Protein AF-A0A5B7BDL5-F1 (afdb_monomer_lite)

Structure (mmCIF, N/CA/C/O backbone):
data_AF-A0A5B7BDL5-F1
#
_entry.id   AF-A0A5B7BDL5-F1
#
loop_
_atom_site.group_PDB
_atom_site.id
_atom_site.type_symbol
_atom_site.label_atom_id
_atom_site.label_alt_id
_atom_site.label_comp_id
_atom_site.label_asym_id
_atom_site.label_entity_id
_atom_site.label_seq_id
_atom_site.pdbx_PDB_ins_code
_atom_site.Cartn_x
_atom_site.Cartn_y
_atom_site.Cartn_z
_atom_site.occupancy
_atom_site.B_iso_or_equiv
_atom_site.auth_seq_id
_atom_site.auth_comp_id
_atom_site.auth_asym_id
_atom_site.auth_atom_id
_atom_site.pdbx_PDB_model_num
ATOM 1 N N . ARG A 1 1 ? 5.082 8.071 -28.003 1.00 61.81 1 ARG A N 1
ATOM 2 C CA . ARG A 1 1 ? 5.958 7.111 -28.748 1.00 61.81 1 ARG A CA 1
ATOM 3 C C . ARG A 1 1 ? 7.288 6.997 -27.999 1.00 61.81 1 ARG A C 1
ATOM 5 O O . ARG A 1 1 ? 7.660 7.973 -27.368 1.00 61.81 1 ARG A O 1
ATOM 12 N N . SER A 1 2 ? 7.960 5.837 -28.004 1.00 74.12 2 SER A N 1
ATOM 13 C CA . SER A 1 2 ? 9.196 5.629 -27.217 1.00 74.12 2 SER A CA 1
ATOM 14 C C . SER A 1 2 ? 10.366 6.458 -27.742 1.00 74.12 2 SER A C 1
ATOM 16 O O . SER A 1 2 ? 10.575 6.522 -28.953 1.00 74.12 2 SER A O 1
ATOM 18 N N . GLN A 1 3 ? 11.152 7.018 -26.817 1.00 70.25 3 GLN A N 1
ATOM 19 C CA . GLN A 1 3 ? 12.400 7.732 -27.108 1.00 70.25 3 GLN A CA 1
ATOM 20 C C . GLN A 1 3 ? 13.483 6.810 -27.686 1.00 70.25 3 GLN A C 1
ATOM 22 O O . GLN A 1 3 ? 14.401 7.275 -28.352 1.00 70.25 3 GLN A O 1
ATOM 27 N N . LEU A 1 4 ? 13.355 5.493 -27.494 1.00 72.38 4 LEU A N 1
ATOM 28 C CA . LEU A 1 4 ? 14.254 4.513 -28.095 1.00 72.38 4 LEU A CA 1
ATOM 29 C C . LEU A 1 4 ? 13.949 4.245 -29.567 1.00 72.38 4 LEU A C 1
ATOM 31 O O . LEU A 1 4 ? 14.830 3.789 -30.286 1.00 72.38 4 LEU A O 1
ATOM 35 N N . GLN A 1 5 ? 12.724 4.505 -30.034 1.00 74.56 5 GLN A N 1
ATOM 36 C CA . GLN A 1 5 ? 12.305 4.132 -31.388 1.00 74.56 5 GLN A CA 1
ATOM 37 C C . GLN A 1 5 ? 13.216 4.710 -32.494 1.00 74.56 5 GLN A C 1
ATOM 39 O O . GLN A 1 5 ? 13.548 3.952 -33.405 1.00 74.56 5 GLN A O 1
ATOM 44 N N . PRO A 1 6 ? 13.663 5.983 -32.434 1.00 74.44 6 PRO A N 1
ATOM 45 C CA . PRO A 1 6 ? 14.608 6.536 -33.407 1.00 74.44 6 PRO A CA 1
ATOM 46 C C . PRO A 1 6 ? 16.011 5.925 -33.318 1.00 74.44 6 PRO A C 1
ATOM 48 O O . PRO A 1 6 ? 16.743 5.951 -34.300 1.00 74.44 6 PRO A O 1
ATOM 51 N N . LEU A 1 7 ? 16.386 5.376 -32.159 1.00 69.56 7 LEU A N 1
ATOM 52 C CA . LEU A 1 7 ? 17.705 4.790 -31.924 1.00 69.56 7 LEU A CA 1
ATOM 53 C C . LEU A 1 7 ? 17.808 3.361 -32.474 1.00 69.56 7 LEU A C 1
ATOM 55 O O . LEU A 1 7 ? 18.902 2.928 -32.809 1.00 69.56 7 LEU A O 1
ATOM 59 N N . LEU A 1 8 ? 16.693 2.631 -32.607 1.00 71.56 8 LEU A N 1
ATOM 60 C CA . LEU A 1 8 ? 16.714 1.224 -33.037 1.00 71.56 8 LEU A CA 1
ATOM 61 C C . LEU A 1 8 ? 17.365 0.998 -34.418 1.00 71.56 8 LEU A C 1
ATOM 63 O O . LEU A 1 8 ? 18.193 0.097 -34.502 1.00 71.56 8 LEU A O 1
ATOM 67 N N . PRO A 1 9 ? 17.074 1.788 -35.473 1.00 73.25 9 PRO A N 1
ATOM 68 C CA . PRO A 1 9 ? 17.746 1.624 -36.767 1.00 73.25 9 PRO A CA 1
ATOM 69 C C . PRO A 1 9 ? 19.241 1.969 -36.700 1.00 73.25 9 PRO A C 1
ATOM 71 O O . PRO A 1 9 ? 20.070 1.257 -37.252 1.00 73.25 9 PRO A O 1
ATOM 74 N N . LEU A 1 10 ? 19.611 3.005 -35.936 1.00 71.62 10 LEU A N 1
ATOM 75 C CA . LEU A 1 10 ? 21.014 3.386 -35.718 1.00 71.62 10 LEU A CA 1
ATOM 76 C C . LEU A 1 10 ? 21.819 2.268 -35.035 1.00 71.62 10 LEU A C 1
ATOM 78 O O . LEU A 1 10 ? 23.007 2.116 -35.297 1.00 71.62 10 LEU A O 1
ATOM 82 N N . LEU A 1 11 ? 21.181 1.469 -34.174 1.00 69.12 11 LEU A N 1
ATOM 83 C CA . LEU A 1 11 ? 21.807 0.303 -33.547 1.00 69.12 11 LEU A CA 1
ATOM 84 C C . LEU A 1 11 ? 22.052 -0.854 -34.521 1.00 69.12 11 LEU A C 1
ATOM 86 O O . LEU A 1 11 ? 22.940 -1.667 -34.270 1.00 69.12 11 LEU A O 1
ATOM 90 N N . GLU A 1 12 ? 21.279 -0.960 -35.599 1.00 69.88 12 GLU A N 1
ATOM 91 C CA . GLU A 1 12 ? 21.512 -1.962 -36.644 1.00 69.88 12 GLU A CA 1
ATOM 92 C C . GLU A 1 12 ? 22.741 -1.573 -37.484 1.00 69.88 12 GLU A C 1
ATOM 94 O O . GLU A 1 12 ? 23.624 -2.408 -37.704 1.00 69.88 12 GLU A O 1
ATOM 99 N N . ASP A 1 13 ? 22.858 -0.283 -37.809 1.00 73.94 13 ASP A N 1
ATOM 100 C CA . ASP A 1 13 ? 23.882 0.270 -38.706 1.00 73.94 13 ASP A CA 1
ATOM 101 C C . ASP A 1 13 ? 25.198 0.683 -38.014 1.00 73.94 13 ASP A C 1
ATOM 103 O O . ASP A 1 13 ? 26.164 1.060 -38.683 1.00 73.94 13 ASP A O 1
ATOM 107 N N . LEU A 1 14 ? 25.272 0.635 -36.677 1.00 70.31 14 LEU A N 1
ATOM 108 C CA . LEU A 1 14 ? 26.478 1.037 -35.948 1.00 70.31 14 LEU A CA 1
ATOM 109 C C . LEU A 1 14 ? 27.680 0.116 -36.299 1.00 70.31 14 LEU A C 1
ATOM 111 O O . LEU A 1 14 ? 27.514 -1.105 -36.408 1.00 70.31 14 LEU A O 1
ATOM 115 N N . PRO A 1 15 ? 28.907 0.658 -36.420 1.00 70.44 15 PRO A N 1
ATOM 116 C CA . PRO A 1 15 ? 30.126 -0.141 -36.541 1.00 70.44 15 PRO A CA 1
ATOM 117 C C . PRO A 1 15 ? 30.446 -0.913 -35.253 1.00 70.44 15 PRO A C 1
ATOM 119 O O . PRO A 1 15 ? 30.290 -0.371 -34.156 1.00 70.44 15 PRO A O 1
ATOM 122 N N . ASP A 1 16 ? 31.009 -2.122 -35.380 1.00 65.81 16 ASP A N 1
ATOM 123 C CA . ASP A 1 16 ? 31.351 -3.042 -34.272 1.00 65.81 16 ASP A CA 1
ATOM 124 C C . ASP A 1 16 ? 32.100 -2.375 -33.099 1.00 65.81 16 ASP A C 1
ATOM 126 O O . ASP A 1 16 ? 31.845 -2.676 -31.931 1.00 65.81 16 ASP A O 1
ATOM 130 N N . GLY A 1 17 ? 32.967 -1.395 -33.385 1.00 63.56 17 GLY A N 1
ATOM 131 C CA . GLY A 1 17 ? 33.729 -0.651 -32.374 1.00 63.56 17 GLY A CA 1
ATOM 132 C C . GLY A 1 17 ? 32.904 0.295 -31.487 1.00 63.56 17 GLY A C 1
ATOM 133 O O . GLY A 1 17 ? 33.293 0.542 -30.346 1.00 63.56 17 GLY A O 1
ATOM 134 N N . LEU A 1 18 ? 31.762 0.802 -31.967 1.00 64.12 18 LEU A N 1
ATOM 135 C CA . LEU A 1 18 ? 30.913 1.749 -31.233 1.00 64.12 18 LEU A CA 1
ATOM 136 C C . LEU A 1 18 ? 29.800 1.060 -30.430 1.00 64.12 18 LEU A C 1
ATOM 138 O O . LEU A 1 18 ? 29.194 1.690 -29.572 1.00 64.12 18 LEU A O 1
ATOM 142 N N . HIS A 1 19 ? 29.556 -0.242 -30.611 1.00 64.19 19 HIS A N 1
ATOM 143 C CA . HIS A 1 19 ? 28.522 -0.952 -29.843 1.00 64.19 19 HIS A CA 1
ATOM 144 C C . HIS A 1 19 ? 28.787 -0.997 -28.344 1.00 64.19 19 HIS A C 1
ATOM 146 O O . HIS A 1 19 ? 27.843 -1.079 -27.562 1.00 64.19 19 HIS A O 1
ATOM 152 N N . LYS A 1 20 ? 30.052 -0.883 -27.932 1.00 64.75 20 LYS A N 1
ATOM 153 C CA . LYS A 1 20 ? 30.429 -0.833 -26.518 1.00 64.75 20 LYS A CA 1
ATOM 154 C C . LYS A 1 20 ? 29.859 0.392 -25.794 1.00 64.75 20 LYS A C 1
ATOM 156 O O . LYS A 1 20 ? 29.732 0.353 -24.579 1.00 64.75 20 LYS A O 1
ATOM 161 N N . THR A 1 21 ? 29.488 1.461 -26.506 1.00 65.06 21 THR A N 1
ATOM 162 C CA . THR A 1 21 ? 28.927 2.684 -25.899 1.00 65.06 21 THR A CA 1
ATOM 163 C C . THR A 1 21 ? 27.406 2.636 -25.737 1.00 65.06 21 THR A C 1
ATOM 165 O O . THR A 1 21 ? 26.849 3.377 -24.929 1.00 65.06 21 THR A O 1
ATOM 168 N N . VAL A 1 22 ? 26.722 1.732 -26.445 1.00 65.06 22 VAL A N 1
ATOM 169 C CA . VAL A 1 22 ? 25.255 1.622 -26.436 1.00 65.06 22 VAL A CA 1
ATOM 170 C C . VAL A 1 22 ? 24.709 1.250 -25.050 1.00 65.06 22 VAL A C 1
ATOM 172 O O . VAL A 1 22 ? 23.797 1.932 -24.583 1.00 65.06 22 VAL A O 1
ATOM 175 N N . PRO A 1 23 ? 25.248 0.243 -24.335 1.00 64.38 23 PRO A N 1
ATOM 176 C CA . PRO A 1 23 ? 24.745 -0.101 -23.006 1.00 64.38 23 PRO A CA 1
ATOM 177 C C . PRO A 1 23 ? 25.017 0.998 -21.971 1.00 64.38 23 PRO A C 1
ATOM 179 O O . PRO A 1 23 ? 24.196 1.195 -21.080 1.00 64.38 23 PRO A O 1
ATOM 182 N N . TYR A 1 24 ? 26.091 1.784 -22.134 1.00 62.94 24 TYR A N 1
ATOM 183 C CA . TYR A 1 24 ? 26.317 2.984 -21.323 1.00 62.94 24 TYR A CA 1
ATOM 184 C C . TYR A 1 24 ? 25.247 4.049 -21.576 1.00 62.94 24 TYR A C 1
ATOM 186 O O . TYR A 1 24 ? 24.673 4.564 -20.622 1.00 62.94 24 TYR A O 1
ATOM 194 N N . LEU A 1 25 ? 24.911 4.342 -22.835 1.00 62.81 25 LEU A N 1
ATOM 195 C CA . LEU A 1 25 ? 23.836 5.288 -23.160 1.00 62.81 25 LEU A CA 1
ATOM 196 C C . LEU A 1 25 ? 22.481 4.824 -22.609 1.00 62.81 25 LEU A C 1
ATOM 198 O O . LEU A 1 25 ? 21.729 5.627 -22.063 1.00 62.81 25 LEU A O 1
ATOM 202 N N . LEU A 1 26 ? 22.194 3.522 -22.691 1.00 65.50 26 LEU A N 1
ATOM 203 C CA . LEU A 1 26 ? 20.976 2.937 -22.130 1.00 65.50 26 LEU A CA 1
ATOM 204 C C . LEU A 1 26 ? 20.971 2.957 -20.597 1.00 65.50 26 LEU A C 1
ATOM 206 O O . LEU A 1 26 ? 19.908 3.138 -20.014 1.00 65.50 26 LEU A O 1
ATOM 210 N N . SER A 1 27 ? 22.128 2.832 -19.938 1.00 63.94 27 SER A N 1
ATOM 211 C CA . SER A 1 27 ? 22.212 2.840 -18.473 1.00 63.94 27 SER A CA 1
ATOM 212 C C . SER A 1 27 ? 21.734 4.146 -17.835 1.00 63.94 27 SER A C 1
ATOM 214 O O . SER A 1 27 ? 21.073 4.102 -16.801 1.00 63.94 27 SER A O 1
ATOM 216 N N . PHE A 1 28 ? 21.954 5.289 -18.493 1.00 58.56 28 PHE A N 1
ATOM 217 C CA . PHE A 1 28 ? 21.430 6.588 -18.048 1.00 58.56 28 PHE A CA 1
ATOM 218 C C . PHE A 1 28 ? 19.912 6.726 -18.232 1.00 58.56 28 PHE A C 1
ATOM 220 O O . PHE A 1 28 ? 19.295 7.615 -17.651 1.00 58.56 28 PHE A O 1
ATOM 227 N N . LEU A 1 29 ? 19.302 5.847 -19.031 1.00 63.25 29 LEU A N 1
ATOM 228 C CA . LEU A 1 29 ? 17.860 5.805 -19.273 1.00 63.25 29 LEU A CA 1
ATOM 229 C C . LEU A 1 29 ? 17.143 4.792 -18.368 1.00 63.25 29 LEU A C 1
ATOM 231 O O . LEU A 1 29 ? 15.914 4.791 -18.330 1.00 63.25 29 LEU A O 1
ATOM 235 N N . LEU A 1 30 ? 17.888 3.945 -17.643 1.00 66.56 30 LEU A N 1
ATOM 236 C CA . LEU A 1 30 ? 17.317 2.889 -16.808 1.00 66.56 30 LEU A CA 1
ATOM 237 C C . LEU A 1 30 ? 16.610 3.435 -15.568 1.00 66.56 30 LEU A C 1
ATOM 239 O O . LEU A 1 30 ? 15.623 2.851 -15.161 1.00 66.56 30 LEU A O 1
ATOM 243 N N . GLY A 1 31 ? 17.034 4.542 -14.972 1.00 74.19 31 GLY A N 1
ATOM 244 C CA . GLY A 1 31 ? 16.388 5.068 -13.768 1.00 74.19 31 GLY A CA 1
ATOM 245 C C . GLY A 1 31 ? 17.104 6.290 -13.227 1.00 74.19 31 GLY A C 1
ATOM 246 O O . GLY A 1 31 ? 18.153 6.666 -13.743 1.00 74.19 31 GLY A O 1
ATOM 247 N N . ASP A 1 32 ? 16.538 6.913 -12.197 1.00 82.19 32 ASP A N 1
ATOM 248 C CA . ASP A 1 32 ? 17.173 8.038 -11.505 1.00 82.19 32 ASP A CA 1
ATOM 249 C C . ASP A 1 32 ? 18.278 7.518 -10.556 1.00 82.19 32 ASP A C 1
ATOM 251 O O . ASP A 1 32 ? 17.958 6.922 -9.518 1.00 82.19 32 ASP A O 1
ATOM 255 N N . PRO A 1 33 ? 19.579 7.743 -10.852 1.00 81.88 33 PRO A N 1
ATOM 256 C CA . PRO A 1 33 ? 20.673 7.208 -10.041 1.00 81.88 33 PRO A CA 1
ATOM 257 C C . PRO A 1 33 ? 20.657 7.725 -8.602 1.00 81.88 33 PRO A C 1
ATOM 259 O O . PRO A 1 33 ? 21.058 7.002 -7.690 1.00 81.88 33 PRO A O 1
ATOM 262 N N . MET A 1 34 ? 20.159 8.948 -8.381 1.00 85.31 34 MET A N 1
ATOM 263 C CA . MET A 1 34 ? 20.032 9.517 -7.041 1.00 85.31 34 MET A CA 1
ATOM 264 C C . MET A 1 34 ? 18.993 8.745 -6.243 1.00 85.31 34 MET A C 1
ATOM 266 O O . MET A 1 34 ? 19.254 8.334 -5.114 1.00 85.31 34 MET A O 1
ATOM 270 N N . LYS A 1 35 ? 17.829 8.476 -6.841 1.00 86.75 35 LYS A N 1
ATOM 271 C CA . LYS A 1 35 ? 16.793 7.676 -6.181 1.00 86.75 35 LYS A CA 1
ATOM 272 C C . LYS A 1 35 ? 17.233 6.241 -5.943 1.00 86.75 35 LYS A C 1
ATOM 274 O O . LYS A 1 35 ? 16.908 5.695 -4.895 1.00 86.75 35 LYS A O 1
ATOM 279 N N . MET A 1 36 ? 17.966 5.631 -6.870 1.00 86.25 36 MET A N 1
ATOM 280 C CA . MET A 1 36 ? 18.509 4.283 -6.680 1.00 86.25 36 MET A CA 1
ATOM 281 C C . MET A 1 36 ? 19.516 4.236 -5.526 1.00 86.25 36 MET A C 1
ATOM 283 O O . MET A 1 36 ? 19.465 3.338 -4.688 1.00 86.25 36 MET A O 1
ATOM 287 N N . ALA A 1 37 ? 20.405 5.227 -5.439 1.00 86.38 37 ALA A N 1
ATOM 288 C CA . ALA A 1 37 ? 21.395 5.311 -4.370 1.00 86.38 37 ALA A CA 1
ATOM 289 C C . ALA A 1 37 ? 20.780 5.639 -2.996 1.00 86.38 37 ALA A C 1
A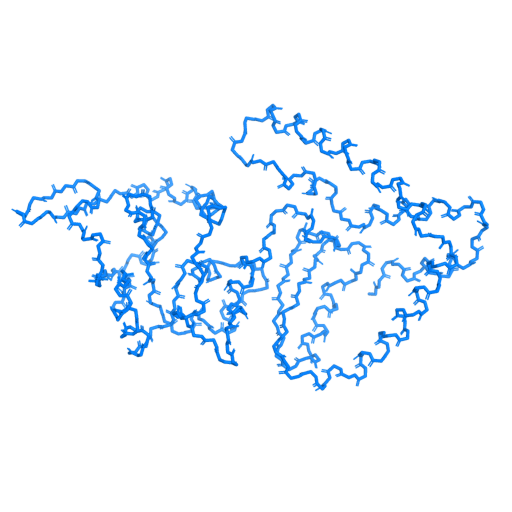TOM 291 O O . ALA A 1 37 ? 21.371 5.317 -1.970 1.00 86.38 37 ALA A O 1
ATOM 292 N N . MET A 1 38 ? 19.582 6.225 -2.958 1.00 87.00 38 MET A N 1
ATOM 293 C CA . MET A 1 38 ? 18.858 6.531 -1.719 1.00 87.00 38 MET A CA 1
ATOM 294 C C . MET A 1 38 ? 18.090 5.337 -1.126 1.00 87.00 38 MET A C 1
ATOM 296 O O . MET A 1 38 ? 17.621 5.437 0.002 1.00 87.00 38 MET A O 1
ATOM 300 N N . VAL A 1 39 ? 17.948 4.206 -1.835 1.00 84.06 39 VAL A N 1
ATOM 301 C CA . VAL A 1 39 ? 17.098 3.069 -1.402 1.00 84.06 39 VAL A CA 1
ATOM 302 C C . VAL A 1 39 ? 17.492 2.507 -0.036 1.00 84.06 39 VAL A C 1
ATOM 304 O O . VAL A 1 39 ? 16.624 2.107 0.738 1.00 84.06 39 VAL A O 1
ATOM 307 N N . THR A 1 40 ? 18.790 2.444 0.255 1.00 79.38 40 THR A N 1
ATOM 308 C CA . THR A 1 40 ? 19.316 1.844 1.491 1.00 79.38 40 THR A CA 1
ATOM 309 C C . THR A 1 40 ? 19.547 2.858 2.606 1.00 79.38 40 THR A C 1
ATOM 311 O O . THR A 1 40 ? 19.965 2.471 3.695 1.00 79.38 40 THR A O 1
ATOM 314 N N . ILE A 1 41 ? 19.284 4.142 2.352 1.00 80.69 41 ILE A N 1
ATOM 315 C CA . ILE A 1 41 ? 19.570 5.222 3.292 1.00 80.69 41 ILE A CA 1
ATOM 316 C C . ILE A 1 41 ? 18.328 5.482 4.137 1.00 80.69 41 ILE A C 1
ATOM 318 O O . ILE A 1 41 ? 17.259 5.811 3.622 1.00 80.69 41 ILE A O 1
ATOM 322 N N . GLU A 1 42 ? 18.467 5.347 5.454 1.00 74.19 42 GLU A N 1
ATOM 323 C CA . GLU A 1 42 ? 17.383 5.680 6.372 1.00 74.19 42 GLU A CA 1
ATOM 324 C C . GLU A 1 42 ? 17.145 7.198 6.409 1.00 74.19 42 GLU A C 1
ATOM 326 O O . GLU A 1 42 ? 18.072 7.999 6.537 1.00 74.19 42 GLU A O 1
ATOM 331 N N . SER A 1 43 ? 15.876 7.601 6.369 1.00 66.94 43 SER A N 1
ATOM 332 C CA . SER A 1 43 ? 15.435 9.003 6.351 1.00 66.94 43 SER A CA 1
ATOM 333 C C . SER A 1 43 ? 15.806 9.807 7.606 1.00 66.94 43 SER A C 1
ATOM 335 O O . SER A 1 43 ? 15.767 11.035 7.576 1.00 66.94 43 SER A O 1
ATOM 337 N N . ARG A 1 44 ? 16.169 9.143 8.713 1.00 70.12 44 ARG A N 1
ATOM 338 C CA . ARG A 1 44 ? 16.453 9.771 10.020 1.00 70.12 44 ARG A CA 1
ATOM 339 C C . ARG A 1 44 ? 17.938 9.944 10.336 1.00 70.12 44 ARG A C 1
ATOM 341 O O . ARG A 1 44 ? 18.277 10.309 11.462 1.00 70.12 44 ARG A O 1
ATOM 348 N N . LEU A 1 45 ? 18.828 9.658 9.390 1.00 80.19 45 LEU A N 1
ATOM 349 C CA . LEU A 1 45 ? 20.261 9.821 9.614 1.00 80.19 45 LEU A CA 1
ATOM 350 C C . LEU A 1 45 ? 20.664 11.307 9.614 1.00 80.19 45 LEU A C 1
ATOM 352 O O . LEU A 1 45 ? 20.046 12.119 8.921 1.00 80.19 45 LEU A O 1
ATOM 356 N N . PRO A 1 46 ? 21.720 11.684 10.359 1.00 86.00 46 PRO A N 1
ATOM 357 C CA . PRO A 1 46 ? 22.288 13.022 10.273 1.00 86.00 46 PRO A CA 1
ATOM 358 C C . PRO A 1 46 ? 22.708 13.359 8.830 1.00 86.00 46 PRO A C 1
ATOM 360 O O . PRO A 1 46 ? 23.245 12.482 8.146 1.00 86.00 46 PRO A O 1
ATOM 363 N N . PRO A 1 47 ? 22.565 14.619 8.373 1.00 85.25 47 PRO A N 1
ATOM 364 C CA . PRO A 1 47 ? 22.842 14.996 6.982 1.00 85.25 47 PRO A CA 1
ATOM 365 C C . PRO A 1 47 ? 24.239 14.608 6.477 1.00 85.25 47 PRO A C 1
ATOM 367 O O . PRO A 1 47 ? 24.389 14.199 5.330 1.00 85.25 47 PRO A O 1
ATOM 370 N N . ALA A 1 48 ? 25.256 14.692 7.340 1.00 86.56 48 ALA A N 1
ATOM 371 C CA . ALA A 1 48 ? 26.621 14.295 6.996 1.00 86.56 48 ALA A CA 1
ATOM 372 C C . ALA A 1 48 ? 26.724 12.800 6.649 1.00 86.56 48 ALA A C 1
ATOM 374 O O . ALA A 1 48 ? 27.356 12.438 5.660 1.00 86.56 48 ALA A O 1
ATOM 375 N N . LEU A 1 49 ? 26.048 11.944 7.420 1.00 87.06 49 LEU A N 1
ATOM 376 C CA . LEU A 1 49 ? 26.058 10.498 7.210 1.00 87.06 49 LEU A CA 1
ATOM 377 C C . LEU A 1 49 ? 25.229 10.101 5.981 1.00 87.06 49 LEU A C 1
ATOM 379 O O . LEU A 1 49 ? 25.617 9.198 5.245 1.00 87.06 49 LEU A O 1
ATOM 383 N N . VAL A 1 50 ? 24.124 10.811 5.722 1.00 86.50 50 VAL A N 1
ATOM 384 C CA . VAL A 1 50 ? 23.349 10.663 4.479 1.00 86.50 50 VAL A CA 1
ATOM 385 C C . VAL A 1 50 ? 24.233 10.943 3.267 1.00 86.50 50 VAL A C 1
ATOM 387 O O . VAL A 1 50 ? 24.239 10.155 2.326 1.00 86.50 50 VAL A O 1
ATOM 390 N N . LEU A 1 51 ? 25.005 12.035 3.290 1.00 86.88 51 LEU A N 1
ATOM 391 C CA . LEU A 1 51 ? 25.882 12.407 2.179 1.00 86.88 51 LEU A CA 1
ATOM 392 C C . LEU A 1 51 ? 26.995 11.374 1.952 1.00 86.88 51 LEU A C 1
ATOM 394 O O . LEU A 1 51 ? 27.275 11.015 0.808 1.00 86.88 51 LEU A O 1
ATOM 398 N N . GLU A 1 52 ? 27.604 10.882 3.031 1.00 88.38 52 GLU A N 1
ATOM 399 C CA . GLU A 1 52 ? 28.636 9.844 2.973 1.00 88.38 52 GLU A CA 1
ATOM 400 C C . GLU A 1 52 ? 28.093 8.543 2.361 1.00 88.38 52 GLU A C 1
ATOM 402 O O . GLU A 1 52 ? 28.658 8.028 1.393 1.00 88.38 52 GLU A O 1
ATOM 407 N N . GLN A 1 53 ? 26.958 8.046 2.864 1.00 89.38 53 GLN A N 1
ATOM 408 C CA . GLN A 1 53 ? 26.324 6.831 2.347 1.00 89.38 53 GLN A CA 1
ATOM 409 C C . GLN A 1 53 ? 25.857 6.993 0.902 1.00 89.38 53 GLN A C 1
ATOM 411 O O . GLN A 1 53 ? 26.035 6.086 0.093 1.00 89.38 53 GLN A O 1
ATOM 416 N N . LEU A 1 54 ? 25.298 8.153 0.553 1.00 88.62 54 LEU A N 1
ATOM 417 C CA . LEU A 1 54 ? 24.867 8.458 -0.806 1.00 88.62 54 LEU A CA 1
ATOM 418 C C . LEU A 1 54 ? 26.044 8.434 -1.780 1.00 88.62 54 LEU A C 1
ATOM 420 O O . LEU A 1 54 ? 25.950 7.807 -2.834 1.00 88.62 54 LEU A O 1
ATOM 424 N N . SER A 1 55 ? 27.161 9.061 -1.407 1.00 87.75 55 SER A N 1
ATOM 425 C CA . SER A 1 55 ? 28.401 9.024 -2.185 1.00 87.75 55 SER A CA 1
ATOM 426 C C . SER A 1 55 ? 28.892 7.586 -2.383 1.00 87.75 55 SER A C 1
ATOM 428 O O . SER A 1 55 ? 29.144 7.166 -3.514 1.00 87.75 55 SER A O 1
ATOM 430 N N . GLY A 1 56 ? 28.937 6.793 -1.305 1.00 88.44 56 GLY A N 1
ATOM 431 C CA . GLY A 1 56 ? 29.322 5.381 -1.363 1.00 88.44 56 GLY A CA 1
ATOM 432 C C . GLY A 1 56 ? 28.398 4.538 -2.249 1.00 88.44 56 GLY A C 1
ATOM 433 O O . GLY A 1 56 ? 28.869 3.759 -3.079 1.00 88.44 56 GLY A O 1
ATOM 434 N N . ASN A 1 57 ? 27.083 4.731 -2.138 1.00 89.25 57 ASN A N 1
ATOM 435 C CA . ASN A 1 57 ? 26.088 4.025 -2.941 1.00 89.25 57 ASN A CA 1
ATOM 436 C C . ASN A 1 57 ? 26.181 4.399 -4.427 1.00 89.25 57 ASN A C 1
ATOM 438 O O . ASN A 1 57 ? 26.143 3.512 -5.278 1.00 89.25 57 ASN A O 1
ATOM 442 N N . LEU A 1 58 ? 26.355 5.685 -4.752 1.00 86.56 58 LEU A N 1
ATOM 443 C CA . LEU A 1 58 ? 26.572 6.144 -6.129 1.00 86.56 58 LEU A CA 1
ATOM 444 C C . LEU A 1 58 ? 27.848 5.536 -6.718 1.00 86.56 58 LEU A C 1
ATOM 446 O O . LEU A 1 58 ? 27.817 5.006 -7.829 1.00 86.56 58 LEU A O 1
ATOM 450 N N . ALA A 1 59 ? 28.946 5.537 -5.957 1.00 85.81 59 ALA A N 1
ATOM 451 C CA . ALA A 1 59 ? 30.192 4.904 -6.374 1.00 85.81 59 ALA A CA 1
ATOM 452 C C . ALA A 1 59 ? 30.009 3.397 -6.637 1.00 85.81 59 ALA A C 1
ATOM 454 O O . ALA A 1 59 ? 30.545 2.875 -7.613 1.00 85.81 59 ALA A O 1
ATOM 455 N N . ALA A 1 60 ? 29.196 2.707 -5.831 1.00 85.25 60 ALA A N 1
ATOM 456 C CA . ALA A 1 60 ? 28.883 1.289 -6.010 1.00 85.25 60 ALA A CA 1
ATOM 457 C C . ALA A 1 60 ? 27.975 0.990 -7.221 1.00 85.25 60 ALA A C 1
ATOM 459 O O . ALA A 1 60 ? 27.963 -0.144 -7.711 1.00 85.25 60 ALA A O 1
ATOM 460 N N . LEU A 1 61 ? 27.224 1.975 -7.728 1.00 79.69 61 LEU A N 1
ATOM 461 C CA . LEU A 1 61 ? 26.427 1.829 -8.952 1.00 79.69 61 LEU A CA 1
ATOM 462 C C . LEU A 1 61 ? 27.291 1.893 -10.221 1.00 79.69 61 LEU A C 1
ATOM 464 O O . LEU A 1 61 ? 27.010 1.168 -11.176 1.00 79.69 61 LEU A O 1
ATOM 468 N N . LEU A 1 62 ? 28.370 2.684 -10.225 1.00 75.75 62 LEU A N 1
ATOM 469 C CA . LEU A 1 62 ? 29.267 2.853 -11.380 1.00 75.75 62 LEU A CA 1
ATOM 470 C C . LEU A 1 62 ? 29.772 1.528 -11.996 1.00 75.75 62 LEU A C 1
ATOM 472 O O . LEU A 1 62 ? 29.588 1.343 -13.203 1.00 75.75 62 LEU A O 1
ATOM 476 N N . PRO A 1 63 ? 30.342 0.568 -11.232 1.00 75.81 63 PRO A N 1
ATOM 477 C CA . PRO A 1 63 ? 30.821 -0.692 -11.807 1.00 75.81 63 PRO A CA 1
ATOM 478 C C . PRO A 1 63 ? 29.689 -1.595 -12.328 1.00 75.81 63 PRO A C 1
ATOM 480 O O . PRO A 1 63 ? 29.911 -2.433 -13.201 1.00 75.81 63 PRO A O 1
ATOM 483 N N . ARG A 1 64 ? 28.452 -1.429 -11.835 1.00 71.88 64 ARG A N 1
ATOM 484 C CA . ARG A 1 64 ? 27.287 -2.184 -12.333 1.00 71.88 64 ARG A CA 1
ATOM 485 C C . ARG A 1 64 ? 26.868 -1.704 -13.720 1.00 71.88 64 ARG A C 1
ATOM 487 O O . ARG A 1 64 ? 26.452 -2.514 -14.545 1.00 71.88 64 ARG A O 1
ATOM 494 N N . PHE A 1 65 ? 27.024 -0.408 -13.990 1.00 66.00 65 PHE A N 1
ATOM 495 C CA . PHE A 1 65 ? 26.763 0.171 -15.305 1.00 66.00 65 PHE A CA 1
ATOM 496 C C . PHE A 1 65 ? 27.836 -0.187 -16.334 1.00 66.00 65 PHE A C 1
ATOM 498 O O . PHE A 1 65 ? 27.499 -0.415 -17.492 1.00 66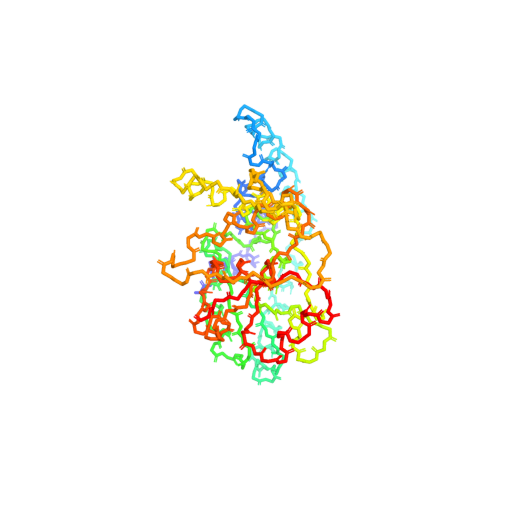.00 65 PHE A O 1
ATOM 505 N N . SER A 1 66 ? 29.103 -0.324 -15.930 1.00 63.03 66 SER A N 1
ATOM 506 C CA . SER A 1 66 ? 30.149 -0.799 -16.843 1.00 63.03 66 SER A CA 1
ATOM 507 C C . SER A 1 66 ? 29.994 -2.276 -17.211 1.00 63.03 66 SER A C 1
ATOM 509 O O . SER A 1 66 ? 30.184 -2.625 -18.371 1.00 63.03 66 SER A O 1
ATOM 511 N N . GLY A 1 67 ? 29.575 -3.133 -16.271 1.00 63.47 67 GLY A N 1
ATOM 512 C CA . GLY A 1 67 ? 29.350 -4.560 -16.542 1.00 63.47 67 GLY A CA 1
ATOM 513 C C . GLY A 1 67 ? 28.185 -4.853 -17.499 1.00 63.47 67 GLY A C 1
ATOM 514 O O . GLY A 1 67 ? 28.161 -5.900 -18.136 1.00 63.47 67 GLY A O 1
ATOM 515 N N . LEU A 1 68 ? 27.230 -3.928 -17.659 1.00 62.41 68 LEU A N 1
ATOM 516 C CA . LEU A 1 68 ? 26.101 -4.073 -18.592 1.00 62.41 68 LEU A CA 1
ATOM 517 C C . LEU A 1 68 ? 26.540 -4.200 -20.059 1.00 62.41 68 LEU A C 1
ATOM 519 O O . LEU A 1 68 ? 25.835 -4.826 -20.852 1.00 62.41 68 LEU A O 1
ATOM 523 N N . VAL A 1 69 ? 27.704 -3.647 -20.407 1.00 58.91 69 VAL A N 1
ATOM 524 C CA . VAL A 1 69 ? 28.265 -3.707 -21.764 1.00 58.91 69 VAL A CA 1
ATOM 525 C C . VAL A 1 69 ? 28.688 -5.118 -22.145 1.00 58.91 69 VAL A C 1
ATOM 527 O O . VAL A 1 69 ? 28.450 -5.548 -23.271 1.00 58.91 69 VAL A O 1
ATOM 530 N N . ASP A 1 70 ? 29.245 -5.854 -21.188 1.00 62.31 70 ASP A N 1
ATOM 531 C CA . ASP A 1 70 ? 29.708 -7.226 -21.393 1.00 62.31 70 ASP A CA 1
ATOM 532 C C . ASP A 1 70 ? 28.547 -8.237 -21.373 1.00 62.31 70 ASP A C 1
ATOM 534 O O . ASP A 1 70 ? 28.678 -9.360 -21.858 1.00 62.31 70 ASP A O 1
ATOM 538 N N . ILE A 1 71 ? 27.386 -7.839 -20.839 1.00 65.00 71 ILE A N 1
ATOM 539 C CA . ILE A 1 71 ? 26.210 -8.705 -20.664 1.00 65.00 71 ILE A CA 1
ATOM 540 C C . ILE A 1 71 ? 25.331 -8.764 -21.923 1.00 65.00 71 ILE A C 1
ATOM 542 O O . ILE A 1 71 ? 24.642 -9.766 -22.139 1.00 65.00 71 ILE A O 1
ATOM 546 N N . ILE A 1 72 ? 25.309 -7.718 -22.762 1.00 70.44 72 ILE A N 1
ATOM 547 C CA . ILE A 1 72 ? 24.427 -7.667 -23.943 1.00 70.44 72 ILE A CA 1
ATOM 548 C C . ILE A 1 72 ? 25.210 -7.291 -25.214 1.00 70.44 72 ILE A C 1
ATOM 550 O O . ILE A 1 72 ? 25.246 -6.119 -25.594 1.00 70.44 72 ILE A O 1
ATOM 554 N N . PRO A 1 73 ? 25.777 -8.283 -25.930 1.00 75.06 73 PRO A N 1
ATOM 555 C CA . PRO A 1 73 ? 26.371 -8.076 -27.252 1.00 75.06 73 PRO A CA 1
ATOM 556 C C . PRO A 1 73 ? 25.365 -7.516 -28.274 1.00 75.06 73 PRO A C 1
ATOM 558 O O . PRO A 1 73 ? 24.160 -7.762 -28.156 1.00 75.06 73 PRO A O 1
ATOM 561 N N . LYS A 1 74 ? 25.855 -6.842 -29.329 1.00 75.94 74 LYS A N 1
ATOM 562 C CA . LYS A 1 74 ? 25.035 -6.256 -30.416 1.00 75.94 74 LYS A CA 1
ATOM 563 C C . LYS A 1 74 ? 23.989 -7.231 -30.952 1.00 75.94 74 LYS A C 1
ATOM 565 O O . LYS A 1 74 ? 22.797 -6.935 -30.914 1.00 75.94 74 LYS A O 1
ATOM 570 N N . ASP A 1 75 ? 24.427 -8.398 -31.417 1.00 78.69 75 ASP A N 1
ATOM 571 C CA . ASP A 1 75 ? 23.538 -9.371 -32.060 1.00 78.69 75 ASP A CA 1
ATOM 572 C C . ASP A 1 75 ? 22.461 -9.872 -31.098 1.00 78.69 75 ASP A C 1
ATOM 574 O O . ASP A 1 75 ? 21.306 -10.063 -31.480 1.00 78.69 75 ASP A O 1
ATOM 578 N N . THR A 1 76 ? 22.813 -10.001 -29.815 1.00 82.19 76 THR A N 1
ATOM 579 C CA . THR A 1 76 ? 21.864 -10.364 -28.759 1.00 82.19 76 THR A CA 1
ATOM 580 C C . THR A 1 76 ? 20.849 -9.250 -28.524 1.00 82.19 76 THR A C 1
ATOM 582 O O . THR A 1 76 ? 19.659 -9.535 -28.388 1.00 82.19 76 THR A O 1
ATOM 585 N N . LEU A 1 77 ? 21.282 -7.985 -28.499 1.00 77.94 77 LEU A N 1
ATOM 586 C CA . LEU A 1 77 ? 20.384 -6.837 -28.370 1.00 77.94 77 LEU A CA 1
ATOM 587 C C . LEU A 1 77 ? 19.400 -6.775 -29.545 1.00 77.94 77 LEU A C 1
ATOM 589 O O . LEU A 1 77 ? 18.192 -6.704 -29.324 1.00 77.94 77 LEU A O 1
ATOM 593 N N . LEU A 1 78 ? 19.897 -6.871 -30.782 1.00 80.81 78 LEU A N 1
ATOM 594 C CA . LEU A 1 78 ? 19.070 -6.853 -31.992 1.00 80.81 78 LEU A CA 1
ATOM 595 C C . LEU A 1 78 ? 18.074 -8.014 -32.021 1.00 80.81 78 LEU A C 1
ATOM 597 O O . LEU A 1 78 ? 16.889 -7.822 -32.308 1.00 80.81 78 LEU A O 1
ATOM 601 N N . TRP A 1 79 ? 18.524 -9.219 -31.671 1.00 86.19 79 TRP A N 1
ATOM 602 C CA . TRP A 1 79 ? 17.644 -10.376 -31.553 1.00 86.19 79 TRP A CA 1
ATOM 603 C C . TRP A 1 79 ? 16.560 -10.167 -30.483 1.00 86.19 79 TRP A C 1
ATOM 605 O O . TRP A 1 79 ? 15.380 -10.399 -30.763 1.00 86.19 79 TRP A O 1
ATOM 615 N N . LYS A 1 80 ? 16.909 -9.645 -29.296 1.00 86.06 80 LYS A N 1
ATOM 616 C CA . LYS A 1 80 ? 15.936 -9.327 -28.234 1.00 86.06 80 LYS A CA 1
ATOM 617 C C . LYS A 1 80 ? 14.917 -8.275 -28.672 1.00 86.06 80 LYS A C 1
ATOM 619 O O . LYS A 1 80 ? 13.742 -8.401 -28.335 1.00 86.06 80 LYS A O 1
ATOM 624 N N . LEU A 1 81 ? 15.327 -7.271 -29.445 1.00 83.44 81 LEU A N 1
ATOM 625 C CA . LEU A 1 81 ? 14.424 -6.248 -29.983 1.00 83.44 81 LEU A CA 1
ATOM 626 C C . LEU A 1 81 ? 13.434 -6.833 -31.000 1.00 83.44 81 LEU A C 1
ATOM 628 O O . LEU A 1 81 ? 12.236 -6.543 -30.934 1.00 83.44 81 LEU A O 1
ATOM 632 N N . LYS A 1 82 ? 13.901 -7.707 -31.903 1.00 88.12 82 LYS A N 1
ATOM 633 C CA . LYS A 1 82 ? 13.027 -8.442 -32.836 1.00 88.12 82 LYS A CA 1
ATOM 634 C C . LYS A 1 82 ? 12.034 -9.327 -32.081 1.00 88.12 82 LYS A C 1
ATOM 636 O O . LYS A 1 82 ? 10.837 -9.300 -32.382 1.00 88.12 82 LYS A O 1
ATOM 641 N N . LEU A 1 83 ? 12.508 -10.045 -31.059 1.00 91.38 83 LEU A N 1
ATOM 642 C CA . LEU A 1 83 ? 11.663 -10.855 -30.186 1.00 91.38 83 LEU A CA 1
ATOM 643 C C . LEU A 1 83 ? 10.599 -9.993 -29.494 1.00 91.38 83 LEU A C 1
ATOM 645 O O . LEU A 1 83 ? 9.415 -10.312 -29.591 1.00 91.38 83 LEU A O 1
ATOM 649 N N . LEU A 1 84 ? 10.986 -8.865 -28.891 1.00 88.75 84 LEU A N 1
ATOM 650 C CA . LEU A 1 84 ? 10.069 -7.936 -28.229 1.00 88.75 84 LEU A CA 1
ATOM 651 C C . LEU A 1 84 ? 8.988 -7.423 -29.188 1.00 88.75 84 LEU A C 1
ATOM 653 O O . LEU A 1 84 ? 7.814 -7.418 -28.831 1.00 88.75 84 LEU A O 1
ATOM 657 N N . LYS A 1 85 ? 9.353 -7.050 -30.421 1.00 88.50 85 LYS A N 1
ATOM 658 C CA . LYS A 1 85 ? 8.396 -6.593 -31.440 1.00 88.50 85 LYS A CA 1
ATOM 659 C C . LYS A 1 85 ? 7.375 -7.679 -31.792 1.00 88.50 85 LYS A C 1
ATOM 661 O O . LYS A 1 85 ? 6.179 -7.397 -31.851 1.00 88.50 85 LYS A O 1
ATOM 666 N N . SER A 1 86 ? 7.834 -8.917 -31.991 1.00 92.88 86 SER A N 1
ATOM 667 C CA . SER A 1 86 ? 6.949 -10.053 -32.286 1.00 92.88 86 SER A CA 1
ATOM 668 C C . SER A 1 86 ? 6.025 -10.395 -31.107 1.00 92.88 86 SER A C 1
ATOM 670 O O . SER A 1 86 ? 4.815 -10.544 -31.286 1.00 92.88 86 SER A O 1
ATOM 672 N N . ALA A 1 87 ? 6.568 -10.420 -29.886 1.00 93.62 87 ALA A N 1
ATOM 673 C CA . ALA A 1 87 ? 5.824 -10.700 -28.664 1.00 93.62 87 ALA A CA 1
ATOM 674 C C . ALA A 1 87 ? 4.804 -9.598 -28.352 1.00 93.62 87 ALA A C 1
ATOM 676 O O . ALA A 1 87 ? 3.676 -9.900 -27.966 1.00 93.62 87 ALA A O 1
ATOM 677 N N . ALA A 1 88 ? 5.156 -8.330 -28.579 1.00 92.12 88 ALA A N 1
ATOM 678 C CA . ALA A 1 88 ? 4.246 -7.203 -28.415 1.00 92.12 88 ALA A CA 1
ATOM 679 C C . ALA A 1 88 ? 3.060 -7.289 -29.384 1.00 92.12 88 ALA A C 1
ATOM 681 O O . ALA A 1 88 ? 1.924 -7.069 -28.970 1.00 92.12 88 ALA A O 1
ATOM 682 N N . ALA A 1 89 ? 3.284 -7.649 -30.654 1.00 93.75 89 ALA A N 1
ATOM 683 C CA . ALA A 1 89 ? 2.197 -7.850 -31.616 1.00 93.75 89 ALA A CA 1
ATOM 684 C C . ALA A 1 89 ? 1.245 -8.974 -31.168 1.00 93.75 89 ALA A C 1
ATOM 686 O O . ALA A 1 89 ? 0.026 -8.789 -31.147 1.00 93.75 89 ALA A O 1
ATOM 687 N N . TYR A 1 90 ? 1.802 -10.107 -30.729 1.00 95.62 90 TYR A N 1
ATOM 688 C CA . TYR A 1 90 ? 1.025 -11.224 -30.193 1.00 95.62 90 TYR A CA 1
ATOM 689 C C . TYR A 1 90 ? 0.215 -10.822 -28.950 1.00 95.62 90 TYR A C 1
ATOM 691 O O . TYR A 1 90 ? -0.998 -11.038 -28.911 1.00 95.62 90 TYR A O 1
ATOM 699 N N . ALA A 1 91 ? 0.854 -10.193 -27.960 1.00 94.38 91 ALA A N 1
ATOM 700 C CA . ALA A 1 91 ? 0.207 -9.765 -26.723 1.00 94.38 91 ALA A CA 1
ATOM 701 C C . ALA A 1 91 ? -0.908 -8.743 -26.987 1.00 94.38 91 ALA A C 1
ATOM 703 O O . ALA A 1 91 ? -2.025 -8.921 -26.502 1.00 94.38 91 ALA A O 1
ATOM 704 N N . ASN A 1 92 ? -0.648 -7.729 -27.821 1.00 94.75 92 ASN A N 1
ATOM 705 C CA . ASN A 1 92 ? -1.633 -6.705 -28.179 1.00 94.75 92 ASN A CA 1
ATOM 706 C C . ASN A 1 92 ? -2.888 -7.303 -28.824 1.00 94.75 92 ASN A C 1
ATOM 708 O O . ASN A 1 92 ? -3.995 -6.875 -28.502 1.00 94.75 92 ASN A O 1
ATOM 712 N N . SER A 1 93 ? -2.743 -8.338 -29.660 1.00 95.50 93 SER A N 1
ATOM 713 C CA . SER A 1 93 ? -3.892 -9.018 -30.273 1.00 95.50 93 SER A CA 1
ATOM 714 C C . SER A 1 93 ? -4.782 -9.765 -29.269 1.00 95.50 93 SER A C 1
ATOM 716 O O . SER A 1 93 ? -5.915 -10.101 -29.598 1.00 95.50 93 SER A O 1
ATOM 718 N N . ARG A 1 94 ? -4.302 -10.012 -28.041 1.00 95.44 94 ARG A N 1
ATOM 719 C CA . ARG A 1 94 ? -4.954 -10.868 -27.033 1.00 95.44 94 ARG A CA 1
ATOM 720 C C . ARG A 1 94 ? -5.287 -10.164 -25.720 1.00 95.44 94 ARG A C 1
ATOM 722 O O . ARG A 1 94 ? -5.831 -10.811 -24.830 1.00 95.44 94 ARG A O 1
ATOM 729 N N . LEU A 1 95 ? -5.034 -8.859 -25.589 1.00 95.06 95 LEU A N 1
ATOM 730 C CA . LEU A 1 95 ? -5.367 -8.105 -24.367 1.00 95.06 95 LEU A CA 1
ATOM 731 C C . LEU A 1 95 ? -6.845 -8.265 -23.971 1.00 95.06 95 LEU A C 1
ATOM 733 O O . LEU A 1 95 ? -7.158 -8.435 -22.797 1.00 95.06 95 LEU A O 1
ATOM 737 N N . HIS A 1 96 ? -7.741 -8.323 -24.959 1.00 93.25 96 HIS A N 1
ATOM 738 C CA . HIS A 1 96 ? -9.180 -8.521 -24.761 1.00 93.25 96 HIS A CA 1
ATOM 739 C C . HIS A 1 96 ? -9.547 -9.843 -24.057 1.00 93.25 96 HIS A C 1
ATOM 741 O O . HIS A 1 96 ? -10.633 -9.948 -23.482 1.00 93.25 96 HIS A O 1
ATOM 747 N N . ALA A 1 97 ? -8.671 -10.853 -24.121 1.00 95.69 97 ALA A N 1
ATOM 748 C CA . ALA A 1 97 ? -8.872 -12.166 -23.513 1.00 95.69 97 ALA A CA 1
ATOM 749 C C . ALA A 1 97 ? -8.426 -12.215 -22.040 1.00 95.69 97 ALA A C 1
ATOM 751 O O . ALA A 1 97 ? -8.694 -13.197 -21.348 1.00 95.69 97 ALA A O 1
ATOM 752 N N . VAL A 1 98 ? -7.760 -11.170 -21.535 1.00 95.62 98 VAL A N 1
ATOM 753 C CA . VAL A 1 98 ? -7.335 -11.095 -20.134 1.00 95.62 98 VAL A CA 1
ATOM 754 C C . VAL A 1 98 ? -8.542 -10.779 -19.250 1.00 95.62 98 VAL A C 1
ATOM 756 O O . VAL A 1 98 ? -9.064 -9.666 -19.243 1.00 95.62 98 VAL A O 1
ATOM 759 N N . THR A 1 99 ? -8.982 -11.772 -18.476 1.00 93.75 99 THR A N 1
ATOM 760 C CA . THR A 1 99 ? -10.076 -11.626 -17.498 1.00 93.75 99 THR A CA 1
ATOM 761 C C . THR A 1 99 ? -9.585 -11.454 -16.062 1.00 93.75 99 THR A C 1
ATOM 763 O O . THR A 1 99 ? -10.376 -11.114 -15.181 1.00 93.75 99 THR A O 1
ATOM 766 N N . ALA A 1 100 ? -8.302 -11.725 -15.808 1.00 92.38 100 ALA A N 1
ATOM 767 C CA . ALA A 1 100 ? -7.685 -11.533 -14.503 1.00 92.38 100 ALA A CA 1
ATOM 768 C C . ALA A 1 100 ? -7.687 -10.050 -14.108 1.00 92.38 100 ALA A C 1
ATOM 770 O O . ALA A 1 100 ? -7.727 -9.165 -14.960 1.00 92.38 100 ALA A O 1
ATOM 771 N N . GLU A 1 101 ? -7.629 -9.782 -12.806 1.00 92.06 101 GLU A N 1
ATOM 772 C CA . GLU A 1 101 ? -7.352 -8.429 -12.338 1.00 92.06 101 GLU A CA 1
ATOM 773 C C . GLU A 1 101 ? -5.894 -8.069 -12.610 1.00 92.06 101 GLU A C 1
ATOM 775 O O . GLU A 1 101 ? -4.990 -8.836 -12.279 1.00 92.06 101 GLU A O 1
ATOM 780 N N . VAL A 1 102 ? -5.677 -6.885 -13.170 1.00 94.62 102 VAL A N 1
ATOM 781 C CA . VAL A 1 102 ? -4.360 -6.381 -13.548 1.00 94.62 102 VAL A CA 1
ATOM 782 C C . VAL A 1 102 ? -4.059 -5.128 -12.736 1.00 94.62 102 VAL A C 1
ATOM 784 O O . VAL A 1 102 ? -4.898 -4.236 -12.617 1.00 94.62 102 VAL A O 1
ATOM 787 N N . LEU A 1 103 ? -2.858 -5.068 -12.166 1.00 95.06 103 LEU A N 1
ATOM 788 C CA . LEU A 1 103 ? -2.287 -3.863 -11.578 1.00 95.06 103 LEU A CA 1
ATOM 789 C C . LEU A 1 103 ? -1.119 -3.421 -12.462 1.00 95.06 103 LEU A C 1
ATOM 791 O O . LEU A 1 103 ? -0.128 -4.138 -12.574 1.00 95.06 103 LEU A O 1
ATOM 795 N N . VAL A 1 104 ? -1.252 -2.261 -13.095 1.00 95.50 104 VAL A N 1
ATOM 796 C CA . VAL A 1 104 ? -0.216 -1.637 -13.920 1.00 95.50 104 VAL A CA 1
ATOM 797 C C . VAL A 1 104 ? 0.506 -0.594 -13.080 1.00 95.50 104 VAL A C 1
ATOM 799 O O . VAL A 1 104 ? -0.129 0.303 -12.529 1.00 95.50 104 VAL A O 1
ATOM 802 N N . LEU A 1 105 ? 1.828 -0.708 -12.993 1.00 95.00 105 LEU A N 1
ATOM 803 C CA . LEU A 1 105 ? 2.690 0.304 -12.386 1.00 95.00 105 LEU A CA 1
ATOM 804 C C . LEU A 1 105 ? 3.353 1.087 -13.512 1.00 95.00 105 LEU A C 1
ATOM 806 O O . LEU A 1 105 ? 3.944 0.485 -14.407 1.00 95.00 105 LEU A O 1
ATOM 810 N N . ALA A 1 106 ? 3.231 2.406 -13.477 1.00 94.50 106 ALA A N 1
ATOM 811 C CA . ALA A 1 106 ? 3.705 3.270 -14.543 1.00 94.50 106 ALA A CA 1
ATOM 812 C C . ALA A 1 106 ? 4.542 4.413 -13.984 1.00 94.50 106 ALA A C 1
ATOM 814 O O . ALA A 1 106 ? 4.131 5.099 -13.051 1.00 94.50 106 ALA A O 1
ATOM 815 N N . SER A 1 107 ? 5.706 4.620 -14.582 1.00 92.75 107 SER A N 1
ATOM 816 C CA . SER A 1 107 ? 6.651 5.664 -14.202 1.00 92.75 107 SER A CA 1
ATOM 817 C C . SER A 1 107 ? 6.446 6.932 -15.017 1.00 92.75 107 SER A C 1
ATOM 819 O O . SER A 1 107 ? 6.262 6.866 -16.233 1.00 92.75 107 SER A O 1
ATOM 821 N N . GLY A 1 108 ? 6.499 8.087 -14.352 1.00 90.69 108 GLY A N 1
ATOM 822 C CA . GLY A 1 108 ? 6.298 9.383 -14.997 1.00 90.69 108 GLY A CA 1
ATOM 823 C C . GLY A 1 108 ? 7.556 10.030 -15.569 1.00 90.69 108 GLY A C 1
ATOM 824 O O . GLY A 1 108 ? 7.450 10.802 -16.519 1.00 90.69 108 GLY A O 1
ATOM 825 N N . LYS A 1 109 ? 8.743 9.690 -15.054 1.00 89.81 109 LYS A N 1
ATOM 826 C CA . LYS A 1 109 ? 10.051 10.119 -15.585 1.00 89.81 109 LYS A CA 1
ATOM 827 C C . LYS A 1 109 ? 10.766 8.980 -16.314 1.00 89.81 109 LYS A C 1
ATOM 829 O O . LYS A 1 109 ? 11.993 8.900 -16.318 1.00 89.81 109 LYS A O 1
ATOM 834 N N . ASP A 1 110 ? 9.999 8.070 -16.911 1.00 89.56 110 ASP A N 1
ATOM 835 C CA . ASP A 1 110 ? 10.544 7.006 -17.748 1.00 89.56 110 ASP A CA 1
ATOM 836 C C . ASP A 1 110 ? 11.077 7.597 -19.063 1.00 89.56 110 ASP A C 1
ATOM 838 O O . ASP A 1 110 ? 10.324 7.945 -19.972 1.00 89.56 110 ASP A O 1
ATOM 842 N N . ASN A 1 111 ? 12.401 7.729 -19.150 1.00 83.75 111 ASN A N 1
ATOM 843 C CA . ASN A 1 111 ? 13.079 8.247 -20.340 1.00 83.75 111 ASN A CA 1
ATOM 844 C C . ASN A 1 111 ? 13.270 7.178 -21.430 1.00 83.75 111 ASN A C 1
ATOM 846 O O . ASN A 1 111 ? 13.751 7.486 -22.520 1.00 83.75 111 ASN A O 1
ATOM 850 N N . MET A 1 112 ? 12.904 5.925 -21.155 1.00 82.94 112 MET A N 1
ATOM 851 C CA . MET A 1 112 ? 13.091 4.791 -22.052 1.00 82.94 112 MET A CA 1
ATOM 852 C C . MET A 1 112 ? 11.790 4.459 -22.797 1.00 82.94 112 MET A C 1
ATOM 854 O O . MET A 1 112 ? 11.751 4.362 -24.031 1.00 82.94 112 MET A O 1
ATOM 858 N N . LEU A 1 113 ? 10.693 4.316 -22.057 1.00 87.12 113 LEU A N 1
ATOM 859 C CA . LEU A 1 113 ? 9.377 3.944 -22.563 1.00 87.12 113 LEU A CA 1
ATOM 860 C C . LEU A 1 113 ? 8.341 5.028 -22.231 1.00 87.12 113 LEU A C 1
ATOM 862 O O . LEU A 1 113 ? 8.417 5.655 -21.180 1.00 87.12 113 LEU A O 1
ATOM 866 N N . PRO A 1 114 ? 7.326 5.242 -23.090 1.00 90.69 114 PRO A N 1
ATOM 867 C CA . PRO A 1 114 ? 6.237 6.173 -22.815 1.00 90.69 114 PRO A CA 1
ATOM 868 C C . PRO A 1 114 ? 5.241 5.520 -21.841 1.00 90.69 114 PRO A C 1
ATOM 870 O O . PRO A 1 114 ? 4.100 5.229 -22.198 1.00 90.69 114 PRO A O 1
ATOM 873 N N . SER A 1 115 ? 5.703 5.218 -20.626 1.00 93.12 115 SER A N 1
ATOM 874 C CA . SER A 1 115 ? 5.012 4.356 -19.662 1.00 93.12 115 SER A CA 1
ATOM 875 C C . SER A 1 115 ? 3.660 4.916 -19.213 1.00 93.12 115 SER A C 1
ATOM 877 O O . SER A 1 115 ? 2.720 4.147 -19.028 1.00 93.12 115 SER A O 1
ATOM 879 N N . GLY A 1 116 ? 3.519 6.242 -19.115 1.00 91.69 116 GLY A N 1
ATOM 880 C CA . GLY A 1 116 ? 2.230 6.892 -18.844 1.00 91.69 116 GLY A CA 1
ATOM 881 C C . GLY A 1 116 ? 1.190 6.649 -19.945 1.00 91.69 116 GLY A C 1
ATOM 882 O O . GLY A 1 116 ? 0.105 6.137 -19.665 1.00 91.69 116 GLY A O 1
ATOM 883 N N . ASP A 1 117 ? 1.541 6.948 -21.202 1.00 93.00 117 ASP A N 1
ATOM 884 C CA . ASP A 1 117 ? 0.659 6.732 -22.361 1.00 93.00 117 ASP A CA 1
ATOM 885 C C . ASP A 1 117 ? 0.264 5.254 -22.493 1.00 93.00 117 ASP A C 1
ATOM 887 O O . ASP A 1 117 ? -0.895 4.917 -22.749 1.00 93.00 117 ASP A O 1
ATOM 891 N N . GLU A 1 118 ? 1.235 4.356 -22.308 1.00 94.81 118 GLU A N 1
ATOM 892 C CA . GLU A 1 118 ? 1.016 2.917 -22.417 1.00 94.81 118 GLU A CA 1
ATOM 893 C C . GLU A 1 118 ? 0.103 2.395 -21.307 1.00 94.81 118 GLU A C 1
ATOM 895 O O . GLU A 1 118 ? -0.804 1.610 -21.581 1.00 94.81 118 GLU A O 1
ATOM 900 N N . ALA A 1 119 ? 0.272 2.863 -20.070 1.00 95.19 119 ALA A N 1
ATOM 901 C CA . ALA A 1 119 ? -0.617 2.496 -18.975 1.00 95.19 119 ALA A CA 1
ATOM 902 C C . ALA A 1 119 ? -2.063 2.920 -19.255 1.00 95.19 119 ALA A C 1
ATOM 904 O O . ALA A 1 119 ? -2.983 2.120 -19.069 1.00 95.19 119 ALA A O 1
ATOM 905 N N . GLN A 1 120 ? -2.265 4.132 -19.781 1.00 93.88 120 GLN A N 1
ATOM 906 C CA . GLN A 1 120 ? -3.589 4.620 -20.165 1.00 93.88 120 GLN A CA 1
ATOM 907 C C . GLN A 1 120 ? -4.215 3.767 -21.281 1.00 93.88 120 GLN A C 1
ATOM 909 O O . GLN A 1 120 ? -5.394 3.397 -21.212 1.00 93.88 120 GLN A O 1
ATOM 914 N N . ARG A 1 121 ? -3.422 3.398 -22.295 1.00 95.31 121 ARG A N 1
ATOM 915 C CA . ARG A 1 121 ? -3.859 2.509 -23.380 1.00 95.31 121 ARG A CA 1
ATOM 916 C C . ARG A 1 121 ? -4.238 1.122 -22.860 1.00 95.31 121 ARG A C 1
ATOM 918 O O . ARG A 1 121 ? -5.273 0.583 -23.258 1.00 95.31 121 ARG A O 1
ATOM 925 N N . LEU A 1 122 ? -3.422 0.548 -21.974 1.00 95.62 122 LEU A N 1
ATOM 926 C CA . LEU A 1 122 ? -3.678 -0.752 -21.354 1.00 95.62 122 LEU A CA 1
ATOM 927 C C . LEU A 1 122 ? -4.947 -0.722 -20.507 1.00 95.62 122 LEU A C 1
ATOM 929 O O . LEU A 1 122 ? -5.768 -1.622 -20.644 1.00 95.62 122 LEU A O 1
ATOM 933 N N . SER A 1 123 ? -5.155 0.329 -19.715 1.00 92.94 123 SER A N 1
ATOM 934 C CA . SER A 1 123 ? -6.382 0.510 -18.931 1.00 92.94 123 SER A CA 1
ATOM 935 C C . SER A 1 123 ? -7.634 0.574 -19.805 1.00 92.94 123 SER A C 1
ATOM 937 O O . SER A 1 123 ? -8.646 -0.032 -19.478 1.00 92.94 123 SER A O 1
ATOM 939 N N . SER A 1 124 ? -7.536 1.200 -20.980 1.00 93.00 124 SER A N 1
ATOM 940 C CA . SER A 1 124 ? -8.642 1.241 -21.948 1.00 93.00 124 SER A CA 1
ATOM 941 C C . SER A 1 124 ? -8.884 -0.100 -22.663 1.00 93.00 124 SER A C 1
ATOM 943 O O . SER A 1 124 ? -9.958 -0.321 -23.213 1.00 93.00 124 SER A O 1
ATOM 945 N N . SER A 1 125 ? -7.886 -0.992 -22.695 1.00 94.75 125 SER A N 1
ATOM 946 C CA . SER A 1 125 ? -7.932 -2.264 -23.440 1.00 94.75 125 SER A CA 1
ATOM 947 C C . SER A 1 125 ? -8.236 -3.482 -22.558 1.00 94.75 125 SER A C 1
ATOM 949 O O . SER A 1 125 ? -8.759 -4.488 -23.039 1.00 94.75 125 SER A O 1
ATOM 951 N N . LEU A 1 126 ? -7.863 -3.424 -21.280 1.00 95.38 126 LEU A N 1
ATOM 952 C CA . LEU A 1 126 ? -8.005 -4.496 -20.299 1.00 95.38 126 LEU A CA 1
ATOM 953 C C . LEU A 1 126 ? -9.271 -4.290 -19.464 1.00 95.38 126 LEU A C 1
ATOM 955 O O . LEU A 1 126 ? -9.549 -3.190 -19.008 1.00 95.38 126 LEU A O 1
ATOM 959 N N . ARG A 1 127 ? -10.013 -5.370 -19.192 1.00 90.12 127 ARG A N 1
ATOM 960 C CA . ARG A 1 127 ? -11.316 -5.278 -18.503 1.00 90.12 127 ARG A CA 1
ATOM 961 C C . ARG A 1 127 ? -11.221 -4.885 -17.026 1.00 90.12 127 ARG A C 1
ATOM 963 O O . ARG A 1 127 ? -12.069 -4.153 -16.544 1.00 90.12 127 ARG A O 1
ATOM 970 N N . ASN A 1 128 ? -10.224 -5.408 -16.311 1.00 90.44 128 ASN A N 1
ATOM 971 C CA . ASN A 1 128 ? -10.086 -5.278 -14.855 1.00 90.44 128 ASN A CA 1
ATOM 972 C C . ASN A 1 128 ? -8.723 -4.670 -14.495 1.00 90.44 128 ASN A C 1
ATOM 974 O O . ASN A 1 128 ? -7.924 -5.295 -13.792 1.00 90.44 128 ASN A O 1
ATOM 978 N N . CYS A 1 129 ? -8.420 -3.495 -15.041 1.00 92.69 129 CYS A N 1
ATOM 979 C CA . CYS A 1 129 ? -7.110 -2.866 -14.925 1.00 92.69 129 CYS A CA 1
ATOM 980 C C . CYS A 1 129 ? -7.118 -1.704 -13.936 1.00 92.69 129 CYS A C 1
ATOM 982 O O . CYS A 1 129 ? -7.904 -0.772 -14.054 1.00 92.69 129 CYS A O 1
ATOM 984 N N . LYS A 1 130 ? -6.184 -1.737 -12.987 1.00 92.12 130 LYS A N 1
ATOM 985 C CA . LYS A 1 130 ? -5.903 -0.637 -12.069 1.00 92.12 130 LYS A CA 1
ATOM 986 C C . LYS A 1 130 ? -4.524 -0.079 -12.363 1.00 92.12 130 LYS A C 1
ATOM 988 O O . LYS A 1 130 ? -3.575 -0.850 -12.457 1.00 92.12 130 LYS A O 1
ATOM 993 N N . ILE A 1 131 ? -4.409 1.239 -12.472 1.00 93.38 131 ILE A N 1
ATOM 994 C CA . ILE A 1 131 ? -3.123 1.908 -12.671 1.00 93.38 131 ILE A CA 1
ATOM 995 C C . ILE A 1 131 ? -2.649 2.509 -11.345 1.00 93.38 131 ILE A C 1
ATOM 997 O O . ILE A 1 131 ? -3.431 3.095 -10.591 1.00 93.38 131 ILE A O 1
ATOM 1001 N N . ARG A 1 132 ? -1.350 2.380 -11.078 1.00 93.56 132 ARG A N 1
ATOM 1002 C CA . ARG A 1 132 ? -0.621 3.210 -10.123 1.00 93.56 132 ARG A CA 1
ATOM 1003 C C . ARG A 1 132 ? 0.473 3.957 -10.866 1.00 93.56 132 ARG A C 1
ATOM 1005 O O . ARG A 1 132 ? 1.331 3.339 -11.498 1.00 93.56 132 ARG A O 1
ATOM 1012 N N . TYR A 1 133 ? 0.384 5.278 -10.829 1.00 93.38 133 TYR A N 1
ATOM 1013 C CA . TYR A 1 133 ? 1.301 6.173 -11.511 1.00 93.38 133 TYR A CA 1
ATOM 1014 C C . TYR A 1 133 ? 2.296 6.738 -10.503 1.00 93.38 133 TYR A C 1
ATOM 1016 O O . TYR A 1 133 ? 1.930 7.125 -9.400 1.00 93.38 133 TYR A O 1
ATOM 1024 N N . PHE A 1 134 ? 3.568 6.750 -10.874 1.00 92.75 134 PHE A N 1
ATOM 1025 C CA . PHE A 1 134 ? 4.663 7.206 -10.032 1.00 92.75 134 PHE A CA 1
ATOM 1026 C C . PHE A 1 134 ? 5.351 8.341 -10.763 1.00 92.75 134 PHE A C 1
ATOM 1028 O O . PHE A 1 134 ? 6.343 8.157 -11.474 1.00 92.75 134 PHE A O 1
ATOM 1035 N N . LYS A 1 135 ? 4.753 9.528 -10.626 1.00 91.56 135 LYS A N 1
ATOM 1036 C CA . LYS A 1 135 ? 5.084 10.727 -11.401 1.00 91.56 135 LYS A CA 1
ATOM 1037 C C . LYS A 1 135 ? 6.575 11.049 -11.415 1.00 91.56 135 LYS A C 1
ATOM 1039 O O . LYS A 1 135 ? 7.096 11.473 -12.440 1.00 91.56 135 LYS A O 1
ATOM 1044 N N . ASP A 1 136 ? 7.250 10.845 -10.290 1.00 90.06 136 ASP A N 1
ATOM 1045 C CA . ASP A 1 136 ? 8.640 11.248 -10.109 1.00 90.06 136 ASP A CA 1
ATOM 1046 C C . ASP A 1 136 ? 9.659 10.132 -10.331 1.00 90.06 136 ASP A C 1
ATOM 1048 O O . ASP A 1 136 ? 10.845 10.376 -10.117 1.00 90.06 136 ASP A O 1
ATOM 1052 N N . ASN A 1 137 ? 9.239 8.924 -10.703 1.00 90.69 137 ASN A N 1
ATOM 1053 C CA . ASN A 1 137 ? 10.124 7.765 -10.827 1.00 90.69 137 ASN A CA 1
ATOM 1054 C C . ASN A 1 137 ? 10.504 7.468 -12.279 1.00 90.69 137 ASN A C 1
ATOM 1056 O O . ASN A 1 137 ? 9.736 7.762 -13.198 1.00 90.69 137 ASN A O 1
ATOM 1060 N N . GLY A 1 138 ? 11.697 6.904 -12.461 1.00 89.88 138 GLY A N 1
ATOM 1061 C CA . GLY A 1 138 ? 12.259 6.491 -13.743 1.00 89.88 138 GLY A CA 1
ATOM 1062 C C . GLY A 1 138 ? 11.870 5.069 -14.147 1.00 89.88 138 GLY A C 1
ATOM 1063 O O . GLY A 1 138 ? 10.961 4.460 -13.578 1.00 89.88 138 GLY A O 1
ATOM 1064 N N . HIS A 1 139 ? 12.539 4.535 -15.170 1.00 88.81 139 HIS A N 1
ATOM 1065 C CA . HIS A 1 139 ? 12.182 3.255 -15.790 1.00 88.81 139 HIS A CA 1
ATOM 1066 C C . HIS A 1 139 ? 12.307 2.059 -14.819 1.00 88.81 139 HIS A C 1
ATOM 1068 O O . HIS A 1 139 ? 11.418 1.209 -14.745 1.00 88.81 139 HIS A O 1
ATOM 1074 N N . THR A 1 140 ? 13.349 2.020 -13.987 1.00 87.94 140 THR A N 1
ATOM 1075 C CA . THR A 1 140 ? 13.583 0.992 -12.964 1.00 87.94 140 THR A CA 1
ATOM 1076 C C . THR A 1 140 ? 12.873 1.330 -11.660 1.00 87.94 140 THR A C 1
ATOM 1078 O O . THR A 1 140 ? 13.479 1.375 -10.592 1.00 87.94 140 THR A O 1
ATOM 1081 N N . ILE A 1 141 ? 11.564 1.537 -11.740 1.00 90.00 141 ILE A N 1
ATOM 1082 C CA . ILE A 1 141 ? 10.708 1.958 -10.629 1.00 90.00 141 ILE A CA 1
ATOM 1083 C C . ILE A 1 141 ? 10.895 1.149 -9.332 1.00 90.00 141 ILE A C 1
ATOM 1085 O O . ILE A 1 141 ? 10.885 1.708 -8.241 1.00 90.00 141 ILE A O 1
ATOM 1089 N N . LEU A 1 142 ? 11.100 -0.167 -9.439 1.00 90.62 142 LEU A N 1
ATOM 1090 C CA . LEU A 1 142 ? 11.259 -1.066 -8.288 1.00 90.62 142 LEU A CA 1
ATOM 1091 C C . LEU A 1 142 ? 12.658 -1.018 -7.655 1.00 90.62 142 LEU A C 1
ATOM 1093 O O . LEU A 1 142 ? 12.870 -1.623 -6.609 1.00 90.62 142 LEU A O 1
ATOM 1097 N N . LEU A 1 143 ? 13.610 -0.343 -8.301 1.00 88.31 143 LEU A N 1
ATOM 1098 C CA . LEU A 1 143 ? 14.977 -0.150 -7.816 1.00 88.31 143 LEU A CA 1
ATOM 1099 C C . LEU A 1 143 ? 15.211 1.275 -7.303 1.00 88.31 143 LEU A C 1
ATOM 1101 O O . LEU A 1 143 ? 16.329 1.600 -6.918 1.00 88.31 143 LEU A O 1
ATOM 1105 N N . GLU A 1 144 ? 14.191 2.129 -7.325 1.00 89.00 144 GLU A N 1
ATOM 1106 C CA . GLU A 1 144 ? 14.263 3.517 -6.880 1.00 89.00 144 GLU A CA 1
ATOM 1107 C C . GLU A 1 144 ? 13.650 3.691 -5.486 1.00 89.00 144 GLU A C 1
ATOM 1109 O O . GLU A 1 144 ? 12.690 3.016 -5.111 1.00 89.00 144 GLU A O 1
ATOM 1114 N N . ALA A 1 145 ? 14.188 4.635 -4.711 1.00 86.56 145 ALA A N 1
ATOM 1115 C CA . ALA A 1 145 ? 13.661 4.964 -3.395 1.00 86.56 145 ALA A CA 1
ATOM 1116 C C . ALA A 1 145 ? 12.225 5.513 -3.458 1.00 86.56 145 ALA A C 1
ATOM 1118 O O . ALA A 1 145 ? 11.793 6.123 -4.442 1.00 86.56 145 ALA A O 1
ATOM 1119 N N . GLY A 1 146 ? 11.500 5.334 -2.350 1.00 83.06 146 GLY A N 1
ATOM 1120 C CA . GLY A 1 146 ? 10.141 5.850 -2.168 1.00 83.06 146 GLY A CA 1
ATOM 1121 C C . GLY A 1 146 ? 9.029 4.916 -2.647 1.00 83.06 146 GLY A C 1
ATOM 1122 O O . GLY A 1 146 ? 7.861 5.281 -2.543 1.00 83.06 146 GLY A O 1
ATOM 1123 N N . ILE A 1 147 ? 9.361 3.715 -3.133 1.00 87.75 147 ILE A N 1
ATOM 1124 C CA . ILE A 1 147 ? 8.377 2.738 -3.609 1.00 87.75 147 ILE A CA 1
ATOM 1125 C C . ILE A 1 147 ? 8.515 1.427 -2.850 1.00 87.75 147 ILE A C 1
ATOM 1127 O O . ILE A 1 147 ? 9.582 0.827 -2.780 1.00 87.75 147 ILE A O 1
ATOM 1131 N N . ASN A 1 148 ? 7.390 0.950 -2.321 1.00 90.50 148 ASN A N 1
ATOM 1132 C CA . ASN A 1 148 ? 7.273 -0.378 -1.744 1.00 90.50 148 ASN A CA 1
ATOM 1133 C C . ASN A 1 148 ? 6.158 -1.143 -2.464 1.00 90.50 148 ASN A C 1
ATOM 1135 O O . ASN A 1 148 ? 4.972 -0.853 -2.296 1.00 90.50 148 ASN A O 1
ATOM 1139 N N . LEU A 1 149 ? 6.546 -2.131 -3.275 1.00 92.69 149 LEU A N 1
ATOM 1140 C CA . LEU A 1 149 ? 5.611 -2.925 -4.072 1.00 92.69 149 LEU A CA 1
ATOM 1141 C C . LEU A 1 149 ? 4.564 -3.637 -3.203 1.00 92.69 149 LEU A C 1
ATOM 1143 O O . LEU A 1 149 ? 3.391 -3.675 -3.570 1.00 92.69 149 LEU A O 1
ATOM 1147 N N . LEU A 1 150 ? 4.962 -4.162 -2.040 1.00 93.56 150 LEU A N 1
ATOM 1148 C CA . LEU A 1 150 ? 4.040 -4.834 -1.126 1.00 93.56 150 LEU A CA 1
ATOM 1149 C C . LEU A 1 150 ? 2.991 -3.852 -0.595 1.00 93.56 150 LEU A C 1
ATOM 1151 O O . LEU A 1 150 ? 1.802 -4.167 -0.605 1.00 93.56 150 LEU A O 1
ATOM 1155 N N . THR A 1 151 ? 3.410 -2.648 -0.209 1.00 94.62 151 THR A N 1
ATOM 1156 C CA . THR A 1 151 ? 2.507 -1.581 0.244 1.00 94.62 151 THR A CA 1
ATOM 1157 C C . THR A 1 151 ? 1.513 -1.188 -0.844 1.00 94.62 151 THR A C 1
ATOM 1159 O O . THR A 1 151 ? 0.324 -1.040 -0.570 1.00 94.62 151 THR A O 1
ATOM 1162 N N . VAL A 1 152 ? 1.958 -1.096 -2.101 1.00 94.38 152 VAL A N 1
ATOM 1163 C CA . VAL A 1 152 ? 1.081 -0.802 -3.245 1.00 94.38 152 VAL A CA 1
ATOM 1164 C C . VAL A 1 152 ? 0.068 -1.931 -3.471 1.00 94.38 152 VAL A C 1
ATOM 1166 O O . VAL A 1 152 ? -1.122 -1.669 -3.665 1.00 94.38 152 VAL A O 1
ATOM 1169 N N . ILE A 1 153 ? 0.497 -3.194 -3.400 1.00 94.38 153 ILE A N 1
ATOM 1170 C CA . ILE A 1 153 ? -0.386 -4.364 -3.532 1.00 94.38 153 ILE A CA 1
ATOM 1171 C C . ILE A 1 153 ? -1.423 -4.408 -2.392 1.00 94.38 153 ILE A C 1
ATOM 1173 O O . ILE A 1 153 ? -2.599 -4.688 -2.644 1.00 94.38 153 ILE A O 1
ATOM 1177 N N . LYS A 1 154 ? -1.011 -4.101 -1.153 1.00 94.31 154 LYS A N 1
ATOM 1178 C CA . LYS A 1 154 ? -1.898 -3.997 0.019 1.00 94.31 154 LYS A CA 1
ATOM 1179 C C . LYS A 1 154 ? -2.906 -2.855 -0.141 1.00 94.31 154 LYS A C 1
ATOM 1181 O O . LYS A 1 154 ? -4.106 -3.082 -0.018 1.00 94.31 154 LYS A O 1
ATOM 1186 N N . GLY A 1 155 ? -2.438 -1.653 -0.481 1.00 92.25 155 GLY A N 1
ATOM 1187 C CA . GLY A 1 155 ? -3.274 -0.458 -0.650 1.00 92.25 155 GLY A CA 1
ATOM 1188 C C . GLY A 1 155 ? -4.293 -0.571 -1.790 1.00 92.25 155 GLY A C 1
ATOM 1189 O O . GLY A 1 155 ? -5.379 0.001 -1.722 1.00 92.25 155 GLY A O 1
ATOM 1190 N N . THR A 1 156 ? -3.990 -1.381 -2.807 1.00 91.75 156 THR A N 1
ATOM 1191 C CA . THR A 1 156 ? -4.905 -1.683 -3.921 1.00 91.75 156 THR A CA 1
ATOM 1192 C C . THR A 1 156 ? -5.816 -2.891 -3.672 1.00 91.75 156 THR A C 1
ATOM 1194 O O . THR A 1 156 ? -6.605 -3.237 -4.557 1.00 91.75 156 THR A O 1
ATOM 1197 N N . SER A 1 157 ? -5.719 -3.537 -2.502 1.00 90.81 157 SER A N 1
ATOM 1198 C CA . SER A 1 157 ? -6.456 -4.759 -2.138 1.00 90.81 157 SER A CA 1
ATOM 1199 C C . SER A 1 157 ? -6.296 -5.897 -3.160 1.00 90.81 157 SER A C 1
ATOM 1201 O O . SER A 1 157 ? -7.216 -6.683 -3.395 1.00 90.81 157 SER A O 1
ATOM 1203 N N . LYS A 1 158 ? -5.124 -5.986 -3.806 1.00 91.69 158 LYS A N 1
ATOM 1204 C CA . LYS A 1 158 ? -4.835 -7.023 -4.812 1.00 91.69 158 LYS A CA 1
ATOM 1205 C C . LYS A 1 158 ? -4.316 -8.319 -4.202 1.00 91.69 158 LYS A C 1
ATOM 1207 O O . LYS A 1 158 ? -4.511 -9.377 -4.796 1.00 91.69 158 LYS A O 1
ATOM 1212 N N . TYR A 1 159 ? -3.704 -8.256 -3.022 1.00 93.19 159 TYR A N 1
ATOM 1213 C CA . TYR A 1 159 ? -3.343 -9.456 -2.275 1.00 93.19 159 TYR A CA 1
ATOM 1214 C C . TYR A 1 159 ? -4.604 -10.166 -1.764 1.00 93.19 159 TYR A C 1
ATOM 1216 O O . TYR A 1 159 ? -5.457 -9.547 -1.126 1.00 93.19 159 TYR A O 1
ATOM 1224 N N . ARG A 1 160 ? -4.743 -11.454 -2.094 1.00 93.12 160 ARG A N 1
ATOM 1225 C CA . ARG A 1 160 ? -5.857 -12.309 -1.667 1.00 93.12 160 ARG A CA 1
ATOM 1226 C C . ARG A 1 160 ? -5.535 -13.788 -1.838 1.00 93.12 160 ARG A C 1
ATOM 1228 O O . ARG A 1 160 ? -4.828 -14.159 -2.772 1.00 93.12 160 ARG A O 1
ATOM 1235 N N . HIS A 1 161 ? -6.118 -14.629 -0.989 1.00 91.75 161 HIS A N 1
ATOM 1236 C CA . HIS A 1 161 ? -5.966 -16.088 -1.046 1.00 91.75 161 HIS A CA 1
ATOM 1237 C C . HIS A 1 161 ? -7.028 -16.777 -1.912 1.00 91.75 161 HIS A C 1
ATOM 1239 O O . HIS A 1 161 ? -6.920 -17.966 -2.204 1.00 91.75 161 HIS A O 1
ATOM 1245 N N . SER A 1 162 ? -8.082 -16.059 -2.307 1.00 92.25 162 SER A N 1
ATOM 1246 C CA . SER A 1 162 ? -9.194 -16.614 -3.083 1.00 92.25 162 SER A CA 1
ATOM 1247 C C . SER A 1 162 ? -9.582 -15.710 -4.254 1.00 92.25 162 SER A C 1
ATOM 1249 O O . SER A 1 162 ? -9.020 -14.636 -4.457 1.00 92.25 162 SER A O 1
ATOM 1251 N N . ARG A 1 163 ? -10.579 -16.125 -5.045 1.00 87.94 163 ARG A N 1
ATOM 1252 C CA . ARG A 1 163 ? -11.109 -15.302 -6.144 1.00 87.94 163 ARG A CA 1
ATOM 1253 C C . ARG A 1 163 ? -11.716 -13.982 -5.656 1.00 87.94 163 ARG A C 1
ATOM 1255 O O . ARG A 1 163 ? -11.701 -13.012 -6.406 1.00 87.94 163 ARG A O 1
ATOM 1262 N N . ARG A 1 164 ? -12.265 -13.948 -4.438 1.00 89.00 164 ARG A N 1
ATOM 1263 C CA . ARG A 1 164 ? -12.824 -12.742 -3.810 1.00 89.00 164 ARG A CA 1
ATOM 1264 C C . ARG A 1 164 ? -11.903 -12.292 -2.679 1.00 89.00 164 ARG A C 1
ATOM 1266 O O . ARG A 1 164 ? -11.424 -13.132 -1.924 1.00 89.00 164 ARG A O 1
ATOM 1273 N N . HIS A 1 165 ? -11.678 -10.988 -2.577 1.00 91.38 165 HIS A N 1
ATOM 1274 C CA . HIS A 1 165 ? -10.916 -10.410 -1.475 1.00 91.38 165 HIS A CA 1
ATOM 1275 C C . HIS A 1 165 ? -11.745 -10.442 -0.181 1.00 91.38 165 HIS A C 1
ATOM 1277 O O . HIS A 1 165 ? -12.908 -10.031 -0.180 1.00 91.38 165 HIS A O 1
ATOM 1283 N N . ASP A 1 166 ? -11.155 -10.928 0.908 1.00 94.62 166 ASP A N 1
ATOM 1284 C CA . ASP A 1 166 ? -11.714 -10.899 2.259 1.00 94.62 166 ASP A CA 1
ATOM 1285 C C . ASP A 1 166 ? -10.844 -10.002 3.153 1.00 94.62 166 ASP A C 1
ATOM 1287 O O . ASP A 1 166 ? -9.701 -10.331 3.459 1.00 94.62 166 ASP A O 1
ATOM 1291 N N . PHE A 1 167 ? -11.404 -8.879 3.611 1.00 93.88 167 PHE A N 1
ATOM 1292 C CA . PHE A 1 167 ? -10.689 -7.854 4.386 1.00 93.88 167 PHE A CA 1
ATOM 1293 C C . PHE A 1 167 ? -10.125 -8.328 5.737 1.00 93.88 167 PHE A C 1
ATOM 1295 O O . PHE A 1 167 ? -9.338 -7.609 6.358 1.00 93.88 167 PHE A O 1
ATOM 1302 N N . ILE A 1 168 ? -10.553 -9.497 6.221 1.00 94.75 168 ILE A N 1
ATOM 1303 C CA . ILE A 1 168 ? -10.076 -10.086 7.469 1.00 94.75 168 ILE A CA 1
ATOM 1304 C C . ILE A 1 168 ? -9.035 -11.162 7.154 1.00 94.75 168 ILE A C 1
ATOM 1306 O O . ILE A 1 168 ? -7.926 -11.099 7.677 1.00 94.75 168 ILE A O 1
ATOM 1310 N N . LYS A 1 169 ? -9.357 -12.126 6.282 1.00 94.75 169 LYS A N 1
ATOM 1311 C CA . LYS A 1 169 ? -8.460 -13.259 5.976 1.00 94.75 169 LYS A CA 1
ATOM 1312 C C . LYS A 1 169 ? -7.262 -12.882 5.109 1.00 94.75 169 LYS A C 1
ATOM 1314 O O . LYS A 1 169 ? -6.200 -13.472 5.257 1.00 94.75 169 LYS A O 1
ATOM 1319 N N . ASP A 1 170 ? -7.435 -11.924 4.204 1.00 95.50 170 ASP A N 1
ATOM 1320 C CA . ASP A 1 170 ? -6.379 -11.471 3.294 1.00 95.50 170 ASP A CA 1
ATOM 1321 C C . ASP A 1 170 ? -5.586 -10.291 3.870 1.00 95.50 170 ASP A C 1
ATOM 1323 O O . ASP A 1 170 ? -4.754 -9.696 3.186 1.00 95.50 170 ASP A O 1
ATOM 1327 N N . PHE A 1 171 ? -5.841 -9.912 5.122 1.00 95.25 171 PHE A N 1
ATOM 1328 C CA . PHE A 1 171 ? -5.145 -8.801 5.741 1.00 95.25 171 PHE A CA 1
ATOM 1329 C C . PHE A 1 171 ? -3.715 -9.170 6.142 1.00 95.25 171 PHE A C 1
ATOM 1331 O O . PHE A 1 171 ? -3.484 -10.162 6.829 1.00 95.25 171 PHE A O 1
ATOM 1338 N N . LEU A 1 172 ? -2.772 -8.292 5.795 1.00 95.06 172 LEU A N 1
ATOM 1339 C CA . LEU A 1 172 ? -1.398 -8.332 6.283 1.00 95.06 172 LEU A CA 1
ATOM 1340 C C . LEU A 1 172 ? -1.137 -7.098 7.158 1.00 95.06 172 LEU A C 1
ATOM 1342 O O . LEU A 1 172 ? -1.357 -5.981 6.673 1.00 95.06 172 LEU A O 1
ATOM 1346 N N . PRO A 1 173 ? -0.641 -7.258 8.401 1.00 93.81 173 PRO A N 1
ATOM 1347 C CA . PRO A 1 173 ? -0.322 -6.126 9.266 1.00 93.81 173 PRO A CA 1
ATOM 1348 C C . PRO A 1 173 ? 0.707 -5.186 8.621 1.00 93.81 173 PRO A C 1
ATOM 1350 O O . PRO A 1 173 ? 1.473 -5.610 7.744 1.00 93.81 173 PRO A O 1
ATOM 1353 N N . PRO A 1 174 ? 0.712 -3.894 8.995 1.00 94.44 174 PRO A N 1
ATOM 1354 C CA . PRO A 1 174 ? 1.729 -2.968 8.528 1.00 94.44 174 PRO A CA 1
ATOM 1355 C C . PRO A 1 174 ? 3.123 -3.411 8.985 1.00 94.44 174 PRO A C 1
ATOM 1357 O O . PRO A 1 174 ? 3.305 -3.849 10.122 1.00 94.44 174 PRO A O 1
ATOM 1360 N N . SER A 1 175 ? 4.112 -3.305 8.100 1.00 92.56 175 SER A N 1
ATOM 1361 C CA . SER A 1 175 ? 5.513 -3.501 8.475 1.00 92.56 175 SER A CA 1
ATOM 1362 C C . SER A 1 175 ? 6.026 -2.317 9.304 1.00 92.56 175 SER A C 1
ATOM 1364 O O . SER A 1 175 ? 5.461 -1.222 9.290 1.00 92.56 175 SER A O 1
ATOM 1366 N N . ILE A 1 176 ? 7.168 -2.494 9.974 1.00 89.00 176 ILE A N 1
ATOM 1367 C CA . ILE A 1 176 ? 7.845 -1.385 10.665 1.00 89.00 176 ILE A CA 1
ATOM 1368 C C . ILE A 1 176 ? 8.237 -0.264 9.691 1.00 89.00 176 ILE A C 1
ATOM 1370 O O . ILE A 1 176 ? 8.191 0.906 10.066 1.00 89.00 176 ILE A O 1
ATOM 1374 N N . SER A 1 177 ? 8.598 -0.588 8.444 1.00 88.25 177 SER A N 1
ATOM 1375 C CA . SER A 1 177 ? 8.901 0.430 7.431 1.00 88.25 177 SER A CA 1
ATOM 1376 C C . SER A 1 177 ? 7.657 1.220 7.018 1.00 88.25 177 SER A C 1
ATOM 1378 O O . SER A 1 177 ? 7.725 2.444 6.968 1.00 88.25 177 SER A O 1
ATOM 1380 N N . GLU A 1 178 ? 6.515 0.553 6.813 1.00 91.88 178 GLU A N 1
ATOM 1381 C CA . GLU A 1 178 ? 5.227 1.211 6.540 1.00 91.88 178 GLU A CA 1
ATOM 1382 C C . GLU A 1 178 ? 4.806 2.110 7.711 1.00 91.88 178 GLU A C 1
ATOM 1384 O O . GLU A 1 178 ? 4.363 3.238 7.500 1.00 91.88 178 GLU A O 1
ATOM 1389 N N . PHE A 1 179 ? 5.009 1.651 8.950 1.00 90.31 179 PHE A N 1
ATOM 1390 C CA . PHE A 1 179 ? 4.743 2.443 10.149 1.00 90.31 179 PHE A CA 1
ATOM 1391 C C . PHE A 1 179 ? 5.630 3.690 10.238 1.00 90.31 179 PHE A C 1
ATOM 1393 O O . PHE A 1 179 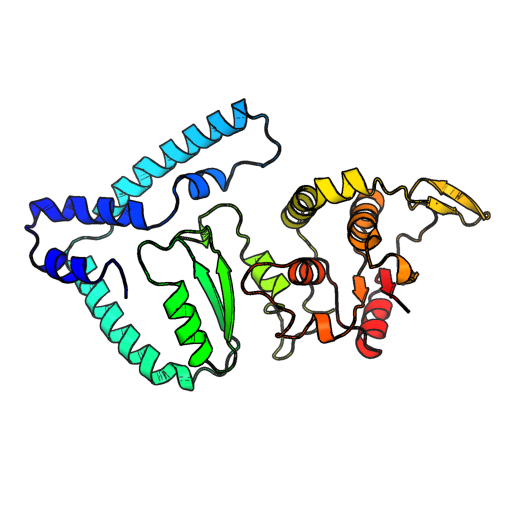? 5.115 4.797 10.382 1.00 90.31 179 PHE A O 1
ATOM 1400 N N . LYS A 1 180 ? 6.955 3.544 10.099 1.00 87.94 180 LYS A N 1
ATOM 1401 C CA . LYS A 1 180 ? 7.893 4.680 10.126 1.00 87.94 180 LYS A CA 1
ATOM 1402 C C . LYS A 1 180 ? 7.582 5.700 9.026 1.00 87.94 180 LYS A C 1
ATOM 1404 O O . LYS A 1 180 ? 7.576 6.897 9.305 1.00 87.94 180 LYS A O 1
ATOM 1409 N N . GLN A 1 181 ? 7.277 5.231 7.814 1.00 86.50 181 GLN A N 1
ATOM 1410 C CA . GLN A 1 181 ? 6.922 6.091 6.686 1.00 86.50 181 GLN A CA 1
ATOM 1411 C C . GLN A 1 181 ? 5.621 6.863 6.944 1.00 86.50 181 GLN A C 1
ATOM 1413 O O . GLN A 1 181 ? 5.561 8.060 6.671 1.00 86.50 181 GLN A O 1
ATOM 1418 N N . ALA A 1 182 ? 4.598 6.210 7.507 1.00 87.12 182 ALA A N 1
ATOM 1419 C CA . ALA A 1 182 ? 3.352 6.872 7.886 1.00 87.12 182 ALA A CA 1
ATOM 1420 C C . ALA A 1 182 ? 3.591 7.967 8.941 1.00 87.12 182 ALA A C 1
ATOM 1422 O O . ALA A 1 182 ? 3.103 9.083 8.782 1.00 87.12 182 ALA A O 1
ATOM 1423 N N . GLN A 1 183 ? 4.408 7.686 9.962 1.00 85.88 183 GLN A N 1
ATOM 1424 C CA . GLN A 1 183 ? 4.762 8.673 10.988 1.00 85.88 183 GLN A CA 1
ATOM 1425 C C . GLN A 1 183 ? 5.515 9.881 10.422 1.00 85.88 183 GLN A C 1
ATOM 1427 O O . GLN A 1 183 ? 5.316 11.006 10.874 1.00 85.88 183 GLN A O 1
ATOM 1432 N N . GLU A 1 184 ? 6.411 9.656 9.461 1.00 84.50 184 GLU A N 1
ATOM 1433 C CA . GLU A 1 184 ? 7.173 10.724 8.810 1.00 84.50 184 GLU A CA 1
ATOM 1434 C C . GLU A 1 184 ? 6.275 11.583 7.919 1.00 84.50 184 GLU A C 1
ATOM 1436 O O . GLU A 1 184 ? 6.278 12.807 8.050 1.00 84.50 184 GLU A O 1
ATOM 1441 N N . GLY A 1 185 ? 5.434 10.954 7.091 1.00 81.62 185 GLY A N 1
ATOM 1442 C CA . GLY A 1 185 ? 4.469 11.656 6.242 1.00 81.62 185 GLY A CA 1
ATOM 1443 C C . GLY A 1 185 ? 3.440 12.469 7.035 1.00 81.62 185 GLY A C 1
ATOM 1444 O O . GLY A 1 185 ? 3.037 13.549 6.602 1.00 81.62 185 GLY A O 1
ATOM 1445 N N . ASN A 1 186 ? 3.069 11.996 8.227 1.00 82.00 186 ASN A N 1
ATOM 1446 C CA . ASN A 1 186 ? 2.116 12.661 9.117 1.00 82.00 186 ASN A CA 1
ATOM 1447 C C . ASN A 1 186 ? 2.782 13.512 10.213 1.00 82.00 186 ASN A C 1
ATOM 1449 O O . ASN A 1 186 ? 2.094 14.029 11.095 1.00 82.00 186 ASN A O 1
ATOM 1453 N N . GLY A 1 187 ? 4.106 13.694 10.183 1.00 83.06 187 GLY A N 1
ATOM 1454 C CA . GLY A 1 187 ? 4.838 14.388 11.247 1.00 83.06 187 GLY A CA 1
ATOM 1455 C C . GLY A 1 187 ? 4.361 15.826 11.473 1.00 83.06 187 GLY A C 1
ATOM 1456 O O . GLY A 1 187 ? 4.186 16.247 12.618 1.00 83.06 187 GLY A O 1
ATOM 1457 N N . TRP A 1 188 ? 4.075 16.554 10.388 1.00 82.19 188 TRP A N 1
ATOM 1458 C CA . TRP A 1 188 ? 3.503 17.905 10.443 1.00 82.19 188 TRP A CA 1
ATOM 1459 C C . TRP A 1 188 ? 2.106 17.903 11.080 1.00 82.19 188 TRP A C 1
ATOM 1461 O O . TRP A 1 188 ? 1.799 18.755 11.911 1.00 82.19 188 TRP A O 1
ATOM 1471 N N . PHE A 1 189 ? 1.278 16.914 10.736 1.00 81.62 189 PHE A N 1
ATOM 1472 C CA . PHE A 1 189 ? -0.084 16.787 11.234 1.00 81.62 189 PHE A CA 1
ATOM 1473 C C . PHE A 1 189 ? -0.082 16.520 12.737 1.00 81.62 189 PHE A C 1
ATOM 1475 O O . PHE A 1 189 ? -0.814 17.161 13.491 1.00 81.62 189 PHE A O 1
ATOM 1482 N N . ARG A 1 190 ? 0.802 15.627 13.192 1.00 81.44 190 ARG A N 1
ATOM 1483 C CA . ARG A 1 190 ? 1.008 15.344 14.615 1.00 81.44 190 ARG A CA 1
ATOM 1484 C C . ARG A 1 190 ? 1.518 16.566 15.372 1.00 81.44 190 ARG A C 1
ATOM 1486 O O . ARG A 1 190 ? 1.078 16.800 16.489 1.00 81.44 190 ARG A O 1
ATOM 1493 N N . PHE A 1 191 ? 2.428 17.340 14.782 1.00 84.50 191 PHE A N 1
ATOM 1494 C CA . PHE A 1 191 ? 2.926 18.570 15.396 1.00 84.50 191 PHE A CA 1
ATOM 1495 C C . PHE A 1 191 ? 1.798 19.590 15.609 1.00 84.50 191 PHE A C 1
ATOM 1497 O O . PHE A 1 191 ? 1.649 20.114 16.709 1.00 84.50 191 PHE A O 1
ATOM 1504 N N . VAL A 1 192 ? 0.960 19.818 14.593 1.00 85.75 192 VAL A N 1
ATOM 1505 C CA . VAL A 1 192 ? -0.150 20.782 14.675 1.00 85.75 192 VAL A CA 1
ATOM 1506 C C . VAL A 1 192 ? -1.262 20.300 15.607 1.00 85.75 192 VAL A C 1
ATOM 1508 O O . VAL A 1 192 ? -1.746 21.073 16.427 1.00 85.75 192 VAL A O 1
ATOM 1511 N N . SER A 1 193 ? -1.667 19.032 15.500 1.00 83.19 193 SER A N 1
ATOM 1512 C CA . SER A 1 193 ? -2.743 18.476 16.334 1.00 83.19 193 SER A CA 1
ATOM 1513 C C . SER A 1 193 ? -2.312 18.232 17.782 1.00 83.19 193 SER A C 1
ATOM 1515 O O . SER A 1 193 ? -3.163 18.281 18.664 1.00 83.19 193 SER A O 1
ATOM 1517 N N . SER A 1 194 ? -1.017 17.971 18.021 1.00 86.06 194 SER A N 1
ATOM 1518 C CA . SER A 1 194 ? -0.410 17.658 19.327 1.00 86.06 194 SER A CA 1
ATOM 1519 C C . SER A 1 194 ? -1.350 16.886 20.271 1.00 86.06 194 SER A C 1
ATOM 1521 O O . SER A 1 194 ? -1.636 17.341 21.383 1.00 86.06 194 SER A O 1
ATOM 1523 N N . PRO A 1 195 ? -1.877 15.729 19.829 1.00 88.81 195 PRO A N 1
ATOM 1524 C CA . PRO A 1 195 ? -2.950 15.056 20.534 1.00 88.81 195 PRO A CA 1
ATOM 1525 C C . PRO A 1 195 ? -2.426 14.428 21.821 1.00 88.81 195 PRO A C 1
ATOM 1527 O O . PRO A 1 195 ? -1.319 13.888 21.874 1.00 88.81 195 PRO A O 1
ATOM 1530 N N . VAL A 1 196 ? -3.251 14.474 22.865 1.00 91.75 196 VAL A N 1
ATOM 1531 C CA . VAL A 1 196 ? -2.966 13.840 24.153 1.00 91.75 196 VAL A CA 1
ATOM 1532 C C . VAL A 1 196 ? -4.050 12.813 24.427 1.00 91.75 196 VAL A C 1
ATOM 1534 O O . VAL A 1 196 ? -5.227 13.160 24.497 1.00 91.75 196 VAL A O 1
ATOM 1537 N N . MET A 1 197 ? -3.647 11.555 24.598 1.00 94.31 197 MET A N 1
ATOM 1538 C CA . MET A 1 197 ? -4.581 10.482 24.923 1.00 94.31 197 MET A CA 1
ATOM 1539 C C . MET A 1 197 ? -4.767 10.355 26.430 1.00 94.31 197 MET A C 1
ATOM 1541 O O . MET A 1 197 ? -3.809 10.440 27.205 1.00 94.31 197 MET A O 1
ATOM 1545 N N . PHE A 1 198 ? -6.011 10.113 26.823 1.00 96.94 198 PHE A N 1
ATOM 1546 C CA . PHE A 1 198 ? -6.408 9.766 28.178 1.00 96.94 198 PHE A CA 1
ATOM 1547 C C . PHE A 1 198 ? -7.305 8.532 28.127 1.00 96.94 198 PHE A C 1
ATOM 1549 O O . PHE A 1 198 ? -8.054 8.335 27.170 1.00 96.94 198 PHE A O 1
ATOM 1556 N N . SER A 1 199 ? -7.236 7.711 29.166 1.00 97.25 199 SER A N 1
ATOM 1557 C CA . SER A 1 199 ? -8.103 6.550 29.355 1.00 97.25 199 SER A CA 1
ATOM 1558 C C . SER A 1 199 ? -8.534 6.449 30.812 1.00 97.25 199 SER A C 1
ATOM 1560 O O . SER A 1 199 ? -7.911 7.032 31.700 1.00 97.25 199 SER A O 1
ATOM 1562 N N . THR A 1 200 ? -9.616 5.719 31.055 1.00 97.88 200 THR A N 1
ATOM 1563 C CA . THR A 1 200 ? -10.192 5.536 32.390 1.00 97.88 200 THR A CA 1
ATOM 1564 C C . THR A 1 200 ? -9.907 4.122 32.872 1.00 97.88 200 THR A C 1
ATOM 1566 O O . THR A 1 200 ? -10.205 3.167 32.161 1.00 97.88 200 THR A O 1
ATOM 1569 N N . LEU A 1 201 ? -9.301 3.992 34.051 1.00 97.25 201 LEU A N 1
ATOM 1570 C CA . LEU A 1 201 ? -9.037 2.708 34.703 1.00 97.25 201 LEU A CA 1
ATOM 1571 C C . LEU A 1 201 ? -10.328 2.090 35.272 1.00 97.25 201 LEU A C 1
ATOM 1573 O O . LEU A 1 201 ? -11.358 2.755 35.372 1.00 97.25 201 LEU A O 1
ATOM 1577 N N . GLU A 1 202 ? -10.261 0.824 35.694 1.00 95.00 202 GLU A N 1
ATOM 1578 C CA . GLU A 1 202 ? -11.395 0.092 36.289 1.00 95.00 202 GLU A CA 1
ATOM 1579 C C . GLU A 1 202 ? -11.958 0.762 37.556 1.00 95.00 202 GLU A C 1
ATOM 1581 O O . GLU A 1 202 ? -13.152 0.666 37.829 1.00 95.00 202 GLU A O 1
ATOM 1586 N N . ASP A 1 203 ? -11.119 1.485 38.302 1.00 96.25 203 ASP A N 1
ATOM 1587 C CA . ASP A 1 203 ? -11.498 2.251 39.497 1.00 96.25 203 ASP A CA 1
ATOM 1588 C C . ASP A 1 203 ? -12.124 3.627 39.177 1.00 96.25 203 ASP A C 1
ATOM 1590 O O . ASP A 1 203 ? -12.437 4.400 40.083 1.00 96.25 203 ASP A O 1
ATOM 1594 N N . GLY A 1 204 ? -12.302 3.954 37.891 1.00 96.81 204 GLY A N 1
ATOM 1595 C CA . GLY A 1 204 ? -12.843 5.228 37.420 1.00 96.81 204 GLY A CA 1
ATOM 1596 C C . GLY A 1 204 ? -11.815 6.360 37.318 1.00 96.81 204 GLY A C 1
ATOM 1597 O O . GLY A 1 204 ? -12.163 7.462 36.886 1.00 96.81 204 GLY A O 1
ATOM 1598 N N . LYS A 1 205 ? -10.544 6.128 37.671 1.00 97.88 205 LYS A N 1
ATOM 1599 C CA . LYS A 1 205 ? -9.492 7.145 37.576 1.00 97.88 205 LYS A CA 1
ATOM 1600 C C . LYS A 1 205 ? -9.101 7.400 36.121 1.00 97.88 205 LYS A C 1
ATOM 1602 O O . LYS A 1 205 ? -8.735 6.482 35.389 1.00 97.88 205 LYS A O 1
ATOM 1607 N N . ILE A 1 206 ? -9.090 8.671 35.724 1.00 98.06 206 ILE A N 1
ATOM 1608 C CA . ILE A 1 206 ? -8.564 9.099 34.422 1.00 98.06 206 ILE A CA 1
ATOM 1609 C C . ILE A 1 206 ? -7.038 9.176 34.501 1.00 98.06 206 ILE A C 1
ATOM 1611 O O . ILE A 1 206 ? -6.476 9.838 35.377 1.00 98.06 206 ILE A O 1
ATOM 1615 N N . VAL A 1 207 ? -6.364 8.515 33.567 1.00 97.56 207 VAL A N 1
ATOM 1616 C CA . VAL A 1 207 ? -4.906 8.511 33.430 1.00 97.56 207 VAL A CA 1
ATOM 1617 C C . VAL A 1 207 ? -4.501 8.909 32.018 1.00 97.56 207 VAL A C 1
ATOM 1619 O O . VAL A 1 207 ? -5.246 8.722 31.058 1.00 97.56 207 VAL A O 1
ATOM 1622 N N . ARG A 1 208 ? -3.302 9.480 31.885 1.00 97.25 208 ARG A N 1
ATOM 1623 C CA . ARG A 1 208 ? -2.706 9.766 30.577 1.00 97.25 208 ARG A CA 1
ATOM 1624 C C . ARG A 1 208 ? -2.272 8.457 29.905 1.00 97.25 208 ARG A C 1
ATOM 1626 O O . ARG A 1 208 ? -1.759 7.568 30.582 1.00 97.25 208 ARG A O 1
ATOM 1633 N N . GLY A 1 209 ? -2.440 8.380 28.589 1.00 96.06 209 GLY A N 1
ATOM 1634 C CA . GLY A 1 209 ? -2.159 7.193 27.780 1.00 96.06 209 GLY A CA 1
ATOM 1635 C C . GLY A 1 209 ? -3.349 6.237 27.716 1.00 96.06 209 GLY A C 1
ATOM 1636 O O . GLY A 1 209 ? -4.471 6.582 28.095 1.00 96.06 209 GLY A O 1
ATOM 1637 N N . LEU A 1 210 ? -3.104 5.022 27.233 1.00 97.25 210 LEU A N 1
ATOM 1638 C CA . LEU A 1 210 ? -4.138 4.028 26.931 1.00 97.25 210 LEU A CA 1
ATOM 1639 C C . LEU A 1 210 ? -4.276 2.933 28.007 1.00 97.25 210 LEU A C 1
ATOM 1641 O O . LEU A 1 210 ? -4.903 1.905 27.756 1.00 97.25 210 LEU A O 1
ATOM 1645 N N . ALA A 1 211 ? -3.698 3.104 29.199 1.00 96.44 211 ALA A N 1
ATOM 1646 C CA . ALA A 1 211 ? -3.664 2.074 30.247 1.00 96.44 211 ALA A CA 1
ATOM 1647 C C . ALA A 1 211 ? -5.050 1.533 30.659 1.00 96.44 211 ALA A C 1
ATOM 1649 O O . ALA A 1 211 ? -5.161 0.349 30.960 1.00 96.44 211 ALA A O 1
ATOM 1650 N N . GLY A 1 212 ? -6.097 2.361 30.612 1.00 96.25 212 GLY A N 1
ATOM 1651 C CA . GLY A 1 212 ? -7.478 1.962 30.908 1.00 96.25 212 GLY A CA 1
ATOM 1652 C C . GLY A 1 212 ? -8.190 1.186 29.797 1.00 96.25 212 GLY A C 1
ATOM 1653 O O . GLY A 1 212 ? -9.321 0.749 29.972 1.00 96.25 212 GLY A O 1
ATOM 1654 N N . ILE A 1 213 ? -7.556 1.012 28.635 1.00 96.44 213 ILE A N 1
ATOM 1655 C CA . ILE A 1 213 ? -8.132 0.275 27.506 1.00 96.44 213 ILE A CA 1
ATOM 1656 C C . ILE A 1 213 ? -7.609 -1.171 27.520 1.00 96.44 213 ILE A C 1
ATOM 1658 O O . ILE A 1 213 ? -6.393 -1.362 27.648 1.00 96.44 213 ILE A O 1
ATOM 1662 N N . PRO A 1 214 ? -8.468 -2.193 27.330 1.00 95.00 214 PRO A N 1
ATOM 1663 C CA . PRO A 1 214 ? -8.041 -3.590 27.270 1.00 95.00 214 PRO A CA 1
ATOM 1664 C C . PRO A 1 214 ? -6.994 -3.859 26.180 1.00 95.00 214 PRO A C 1
ATOM 1666 O O . PRO A 1 214 ? -7.085 -3.338 25.064 1.00 95.00 214 PRO A O 1
ATOM 1669 N N . ASN A 1 215 ? -6.008 -4.706 26.493 1.00 93.62 215 ASN A N 1
ATOM 1670 C CA . ASN A 1 215 ? -4.999 -5.158 25.523 1.00 93.62 215 ASN A CA 1
ATOM 1671 C C . ASN A 1 215 ? -5.548 -6.233 24.575 1.00 93.62 215 ASN A C 1
ATOM 1673 O O . ASN A 1 215 ? -5.153 -6.290 23.415 1.00 93.62 215 ASN A O 1
ATOM 1677 N N . GLU A 1 216 ? -6.471 -7.064 25.057 1.00 95.19 216 GLU A N 1
ATOM 1678 C CA . GLU A 1 216 ? -7.156 -8.079 24.259 1.00 95.19 216 GLU A CA 1
ATOM 1679 C C . GLU A 1 216 ? -8.549 -7.595 23.864 1.00 95.19 216 GLU A C 1
ATOM 1681 O O . GLU A 1 216 ? -9.226 -6.920 24.640 1.00 95.19 216 GLU A O 1
ATOM 1686 N N . GLY A 1 217 ? -8.972 -7.931 22.646 1.00 94.88 217 GLY A N 1
ATOM 1687 C CA . GLY A 1 217 ? -10.309 -7.615 22.166 1.00 94.88 217 GLY A CA 1
ATOM 1688 C C . GLY A 1 217 ? -11.339 -8.733 22.384 1.00 94.88 217 GLY A C 1
ATOM 1689 O O . GLY A 1 217 ? -11.031 -9.787 22.949 1.00 94.88 217 GLY A O 1
ATOM 1690 N N . PRO A 1 218 ? -12.566 -8.534 21.874 1.00 97.00 218 PRO A N 1
ATOM 1691 C CA . PRO A 1 218 ? -12.974 -7.398 21.044 1.00 97.00 218 PRO A CA 1
ATOM 1692 C C . PRO A 1 218 ? -13.107 -6.089 21.838 1.00 97.00 218 PRO A C 1
ATOM 1694 O O . PRO A 1 218 ? -13.638 -6.078 22.943 1.00 97.00 218 PRO A O 1
ATOM 1697 N N . VAL A 1 219 ? -12.668 -4.978 21.244 1.00 97.38 219 VAL A N 1
ATOM 1698 C CA . VAL A 1 219 ? -12.892 -3.618 21.767 1.00 97.38 219 VAL A CA 1
ATOM 1699 C C . VAL A 1 219 ? -13.549 -2.790 20.674 1.00 97.38 219 VAL A C 1
ATOM 1701 O O . VAL A 1 219 ? -13.082 -2.792 19.537 1.00 97.38 219 VAL A O 1
ATOM 1704 N N . LEU A 1 220 ? -14.618 -2.071 21.012 1.00 96.94 220 LEU A N 1
ATOM 1705 C CA . LEU A 1 220 ? -15.249 -1.104 20.121 1.00 96.94 220 LEU A CA 1
ATOM 1706 C C . LEU A 1 220 ? -14.871 0.310 20.560 1.00 96.94 220 LEU A C 1
ATOM 1708 O O . LEU A 1 220 ? -15.225 0.747 21.652 1.00 96.94 220 LEU A O 1
ATOM 1712 N N . LEU A 1 221 ? -14.167 1.019 19.688 1.00 95.94 221 LEU A N 1
ATOM 1713 C CA . LEU A 1 221 ? -13.920 2.447 19.784 1.00 95.94 221 LEU A CA 1
ATOM 1714 C C . LEU A 1 221 ? -14.975 3.160 18.938 1.00 95.94 221 LEU A C 1
ATOM 1716 O O . LEU A 1 221 ? -15.165 2.826 17.766 1.00 95.94 221 LEU A O 1
ATOM 1720 N N . VAL A 1 222 ? -15.659 4.133 19.532 1.00 94.62 222 VAL A N 1
ATOM 1721 C CA . VAL A 1 222 ? -16.672 4.940 18.846 1.00 94.62 222 VAL A CA 1
ATOM 1722 C C . VAL A 1 222 ? -16.087 6.325 18.602 1.00 94.62 222 VAL A C 1
ATOM 1724 O O . VAL A 1 222 ? -15.841 7.076 19.543 1.00 94.62 222 VAL A O 1
ATOM 1727 N N . GLY A 1 223 ? -15.808 6.627 17.337 1.00 90.62 223 GLY A N 1
ATOM 1728 C CA . GLY A 1 223 ? -15.270 7.906 16.893 1.00 90.62 223 GLY A CA 1
ATOM 1729 C C . GLY A 1 223 ? -16.341 8.993 16.846 1.00 90.62 223 GLY A C 1
ATOM 1730 O O . GLY A 1 223 ? -17.529 8.717 16.675 1.00 90.62 223 GLY A O 1
ATOM 1731 N N . TYR A 1 224 ? -15.917 10.248 16.970 1.00 90.88 224 TYR A N 1
ATOM 1732 C CA . TYR A 1 224 ? -16.804 11.405 16.889 1.00 90.88 224 TYR A CA 1
ATOM 1733 C C . TYR A 1 224 ? -16.680 12.062 15.512 1.00 90.88 224 TYR A C 1
ATOM 1735 O O . TYR A 1 224 ? -15.687 12.725 15.225 1.00 90.88 224 TYR A O 1
ATOM 1743 N N . HIS A 1 225 ? -17.696 11.907 14.652 1.00 85.50 225 HIS A N 1
ATOM 1744 C CA . HIS A 1 225 ? -17.652 12.403 13.262 1.00 85.50 225 HIS A CA 1
ATOM 1745 C C . HIS A 1 225 ? -17.391 13.901 13.124 1.00 85.50 225 HIS A C 1
ATOM 1747 O O . HIS A 1 225 ? -16.849 14.329 12.108 1.00 85.50 225 HIS A O 1
ATOM 1753 N N . MET A 1 226 ? -17.745 14.712 14.123 1.00 88.19 226 MET A N 1
ATOM 1754 C CA . MET A 1 226 ? -17.520 16.160 14.050 1.00 88.19 226 MET A CA 1
ATOM 1755 C C . MET A 1 226 ? -16.037 16.542 14.144 1.00 88.19 226 MET A C 1
ATOM 1757 O O . MET A 1 226 ? -15.693 17.682 13.847 1.00 88.19 226 MET A O 1
ATOM 1761 N N . LEU A 1 227 ? -15.153 15.603 14.496 1.00 84.75 227 LEU A N 1
ATOM 1762 C CA . LEU A 1 227 ? -13.704 15.787 14.388 1.00 84.75 227 LEU A CA 1
ATOM 1763 C C . LEU A 1 227 ? -13.187 15.596 12.960 1.00 84.75 227 LEU A C 1
ATOM 1765 O O . LEU A 1 227 ? -11.999 15.789 12.724 1.00 84.75 227 LEU A O 1
ATOM 1769 N N . LEU A 1 228 ? -14.050 15.216 12.008 1.00 82.81 228 LEU A N 1
ATOM 1770 C CA . LEU A 1 228 ? -13.705 15.006 10.599 1.00 82.81 228 LEU A CA 1
ATOM 1771 C C . LEU A 1 228 ? -12.530 14.027 10.396 1.00 82.81 228 LEU A C 1
ATOM 1773 O O . LEU A 1 228 ? -11.817 14.102 9.397 1.00 82.81 228 LEU A O 1
ATOM 1777 N N . GLY A 1 229 ? -12.320 13.111 11.347 1.00 81.06 229 GLY A N 1
ATOM 1778 C CA . GLY A 1 229 ? -11.237 12.130 11.319 1.00 81.06 229 GLY A CA 1
ATOM 1779 C C . GLY A 1 229 ? -9.851 12.695 11.645 1.00 81.06 229 GLY A C 1
ATOM 1780 O O . GLY A 1 229 ? -8.856 12.011 11.400 1.00 81.06 229 GLY A O 1
ATOM 1781 N N . LEU A 1 230 ? -9.747 13.910 12.198 1.00 84.88 230 LEU A N 1
ATOM 1782 C CA . LEU A 1 230 ? -8.470 14.503 12.623 1.00 84.88 230 LEU A CA 1
ATOM 1783 C C . LEU A 1 230 ? -7.755 13.667 13.702 1.00 84.88 230 LEU A C 1
ATOM 1785 O O . LEU A 1 230 ? -6.541 13.721 13.862 1.00 84.88 230 LEU A O 1
ATOM 1789 N N . GLU A 1 231 ? -8.491 12.857 14.441 1.00 87.88 231 GLU A N 1
ATOM 1790 C CA . GLU A 1 231 ? -7.978 11.959 15.463 1.00 87.88 231 GLU A CA 1
ATOM 1791 C C . GLU A 1 231 ? -7.497 10.607 14.912 1.00 87.88 231 GLU A C 1
ATOM 1793 O O . GLU A 1 231 ? -6.798 9.891 15.622 1.00 87.88 231 GLU A O 1
ATOM 1798 N N . LEU A 1 232 ? -7.819 10.247 13.661 1.00 88.56 232 LEU A N 1
ATOM 1799 C CA . LEU A 1 232 ? -7.571 8.907 13.105 1.00 88.56 232 LEU A CA 1
ATOM 1800 C C . LEU A 1 232 ? -6.104 8.488 13.173 1.00 88.56 232 LEU A C 1
ATOM 1802 O O . LEU A 1 232 ? -5.761 7.464 13.762 1.00 88.56 232 LEU A O 1
ATOM 1806 N N . VAL A 1 233 ? -5.244 9.280 12.533 1.00 88.56 233 VAL A N 1
ATOM 1807 C CA . VAL A 1 233 ? -3.807 9.013 12.449 1.00 88.56 233 VAL A CA 1
ATOM 1808 C C . VAL A 1 233 ? -3.181 8.928 13.842 1.00 88.56 233 VAL A C 1
ATOM 1810 O O . VAL A 1 233 ? -2.588 7.891 14.147 1.00 88.56 233 VAL A O 1
ATOM 1813 N N . PRO A 1 234 ? -3.322 9.941 14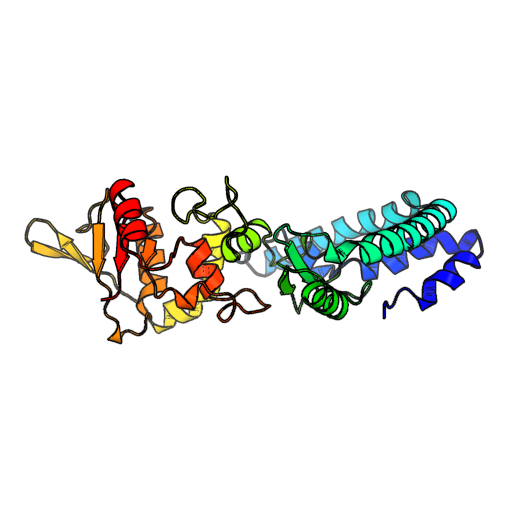.720 1.00 90.69 234 PRO A N 1
ATOM 1814 C CA . PRO A 1 234 ? -2.698 9.872 16.032 1.00 90.69 234 PRO A CA 1
ATOM 1815 C C . PRO A 1 234 ? -3.276 8.769 16.917 1.00 90.69 234 PRO A C 1
ATOM 1817 O O . PRO A 1 234 ? -2.523 8.172 17.676 1.00 90.69 234 PRO A O 1
ATOM 1820 N N . LEU A 1 235 ? -4.569 8.448 16.805 1.00 92.81 235 LEU A N 1
ATOM 1821 C CA . LEU A 1 235 ? -5.175 7.335 17.535 1.00 92.81 235 LEU A CA 1
ATOM 1822 C C . LEU A 1 235 ? -4.554 5.998 17.134 1.00 92.81 235 LEU A C 1
ATOM 1824 O O . LEU A 1 235 ? -4.096 5.251 17.997 1.00 92.81 235 LEU A O 1
ATOM 1828 N N . VAL A 1 236 ? -4.491 5.702 15.835 1.00 92.81 236 VAL A N 1
ATOM 1829 C CA . VAL A 1 236 ? -3.904 4.448 15.341 1.00 92.81 236 VAL A CA 1
ATOM 1830 C C . VAL A 1 236 ? -2.415 4.365 15.693 1.00 92.81 236 VAL A C 1
ATOM 1832 O O . VAL A 1 236 ? -1.950 3.314 16.136 1.00 92.81 236 VAL A O 1
ATOM 1835 N N . GLU A 1 237 ? -1.671 5.467 15.553 1.00 91.25 237 GLU A N 1
ATOM 1836 C CA . GLU A 1 237 ? -0.258 5.527 15.942 1.00 91.25 237 GLU A CA 1
ATOM 1837 C C . GLU A 1 237 ? -0.045 5.303 17.444 1.00 91.25 237 GLU A C 1
ATOM 1839 O O . GLU A 1 237 ? 0.902 4.613 17.826 1.00 91.25 237 GLU A O 1
ATOM 1844 N N . GLU A 1 238 ? -0.902 5.862 18.302 1.00 92.25 238 GLU A N 1
ATOM 1845 C CA . GLU A 1 238 ? -0.805 5.700 19.754 1.00 92.25 238 GLU A CA 1
ATOM 1846 C C . GLU A 1 238 ? -1.054 4.254 20.181 1.00 92.25 238 GLU A C 1
ATOM 1848 O O . GLU A 1 238 ? -0.277 3.695 20.952 1.00 92.25 238 GLU A O 1
ATOM 1853 N N . PHE A 1 239 ? -2.094 3.621 19.636 1.00 95.62 239 PHE A N 1
ATOM 1854 C CA . PHE A 1 239 ? -2.414 2.223 19.927 1.00 95.62 239 PHE A CA 1
ATOM 1855 C C . PHE A 1 239 ? -1.299 1.270 19.490 1.00 95.62 239 PHE A C 1
ATOM 1857 O O . PHE A 1 239 ? -0.931 0.358 20.237 1.00 95.62 239 PHE A O 1
ATOM 1864 N N . LEU A 1 240 ? -0.713 1.504 18.313 1.00 93.56 240 LEU A N 1
ATOM 1865 C CA . LEU A 1 240 ? 0.439 0.733 17.853 1.00 93.56 240 LEU A CA 1
ATOM 1866 C C . LEU A 1 240 ? 1.666 0.969 18.742 1.00 93.56 240 LEU A C 1
ATOM 1868 O O . LEU A 1 240 ? 2.376 0.019 19.057 1.00 93.56 240 LEU A O 1
ATOM 1872 N N . ARG A 1 241 ? 1.904 2.209 19.185 1.00 91.00 241 ARG A N 1
ATOM 1873 C CA . ARG A 1 241 ? 3.079 2.561 19.993 1.00 91.00 241 ARG A CA 1
ATOM 1874 C C . ARG A 1 241 ? 2.998 2.073 21.438 1.00 91.00 241 ARG A C 1
ATOM 1876 O O . ARG A 1 241 ? 3.962 1.493 21.922 1.00 91.00 241 ARG A O 1
ATOM 1883 N N . GLU A 1 242 ? 1.899 2.348 22.137 1.00 94.75 242 GLU A N 1
ATOM 1884 C CA . GLU A 1 242 ? 1.766 2.046 23.570 1.00 94.75 242 GLU A CA 1
ATOM 1885 C C . GLU A 1 242 ? 1.329 0.604 23.832 1.00 94.75 242 GLU A C 1
ATOM 1887 O O . GLU A 1 242 ? 1.713 0.022 24.845 1.00 94.75 242 GLU A O 1
ATOM 1892 N N . LYS A 1 243 ? 0.516 0.022 22.940 1.00 94.50 243 LYS A N 1
ATOM 1893 C CA . LYS A 1 243 ? -0.090 -1.298 23.158 1.00 94.50 243 LYS A CA 1
ATOM 1894 C C . LYS A 1 243 ? 0.317 -2.362 22.150 1.00 94.50 243 LYS A C 1
ATOM 1896 O O . LYS A 1 243 ? -0.007 -3.525 22.368 1.00 94.50 243 LYS A O 1
ATOM 1901 N N . ASN A 1 244 ? 0.992 -1.998 21.056 1.00 93.62 244 ASN A N 1
ATOM 1902 C CA . ASN A 1 244 ? 1.218 -2.898 19.920 1.00 93.62 244 ASN A CA 1
ATOM 1903 C C . ASN A 1 244 ? -0.099 -3.510 19.390 1.00 93.62 244 ASN A C 1
ATOM 1905 O O . ASN A 1 244 ? -0.153 -4.665 18.969 1.00 93.62 244 ASN A O 1
ATOM 1909 N N . VAL A 1 245 ? -1.181 -2.727 19.440 1.00 95.25 245 VAL A N 1
ATOM 1910 C CA . VAL A 1 245 ? -2.519 -3.122 18.990 1.00 95.25 245 VAL A CA 1
ATOM 1911 C C . VAL A 1 245 ? -2.858 -2.350 17.726 1.00 95.25 245 VAL A C 1
ATOM 1913 O O . VAL A 1 245 ? -2.788 -1.123 17.697 1.00 95.25 245 VAL A O 1
ATOM 1916 N N . LEU A 1 246 ? -3.266 -3.063 16.677 1.00 95.19 246 LEU A N 1
ATOM 1917 C CA . LEU A 1 246 ? -3.753 -2.434 15.456 1.00 95.19 246 LEU A CA 1
ATOM 1918 C C . LEU A 1 246 ? -5.259 -2.176 15.553 1.00 95.19 246 LEU A C 1
ATOM 1920 O O . LEU A 1 246 ? -6.060 -3.112 15.561 1.00 95.19 246 LEU A O 1
ATOM 1924 N N . VAL A 1 247 ? -5.637 -0.901 15.545 1.00 96.50 247 VAL A N 1
ATOM 1925 C CA . VAL A 1 247 ? -7.038 -0.480 15.464 1.00 96.50 247 VAL A CA 1
ATOM 1926 C C . VAL A 1 247 ? -7.539 -0.606 14.024 1.00 96.50 247 VAL A C 1
ATOM 1928 O O . VAL A 1 247 ? -6.975 -0.028 13.097 1.00 96.50 247 VAL A O 1
ATOM 1931 N N . ARG A 1 248 ? -8.622 -1.360 13.831 1.00 96.44 248 ARG A N 1
ATOM 1932 C CA . ARG A 1 248 ? -9.249 -1.626 12.532 1.00 96.44 248 ARG A CA 1
ATOM 1933 C C . ARG A 1 248 ? -10.404 -0.656 12.301 1.00 96.44 248 ARG A C 1
ATOM 1935 O O . ARG A 1 248 ? -11.479 -0.819 12.872 1.00 96.44 248 ARG A O 1
ATOM 1942 N N . GLY A 1 249 ? -10.185 0.353 11.462 1.00 94.81 249 GLY A N 1
ATOM 1943 C CA . GLY A 1 249 ? -11.221 1.324 11.101 1.00 94.81 249 GLY A CA 1
ATOM 1944 C C . GLY A 1 249 ? -12.282 0.737 10.170 1.00 94.81 249 GLY A C 1
ATOM 1945 O O . GLY A 1 249 ? -11.950 0.189 9.119 1.00 94.81 249 GLY A O 1
ATOM 1946 N N . VAL A 1 250 ? -13.559 0.884 10.514 1.00 94.94 250 VAL A N 1
ATOM 1947 C CA . VAL A 1 250 ? -14.669 0.606 9.597 1.00 94.94 250 VAL A CA 1
ATOM 1948 C C . VAL A 1 250 ? -15.205 1.920 9.040 1.00 94.94 250 VAL A C 1
ATOM 1950 O O . VAL A 1 250 ? -15.614 2.804 9.786 1.00 94.94 250 VAL A O 1
ATOM 1953 N N . ALA A 1 251 ? -15.165 2.063 7.717 1.00 90.75 251 ALA A N 1
ATOM 1954 C CA . ALA A 1 251 ? -15.495 3.313 7.037 1.00 90.75 251 ALA A CA 1
ATOM 1955 C C . ALA A 1 251 ? -16.553 3.108 5.948 1.00 90.75 251 ALA A C 1
ATOM 1957 O O . ALA A 1 251 ? -16.847 1.979 5.545 1.00 90.75 251 ALA A O 1
ATOM 1958 N N . HIS A 1 252 ? -17.136 4.206 5.466 1.00 89.94 252 HIS A N 1
ATOM 1959 C CA . HIS A 1 252 ? -18.200 4.157 4.467 1.00 89.94 252 HIS A CA 1
ATOM 1960 C C . HIS A 1 252 ? -17.741 3.417 3.187 1.00 89.94 252 HIS A C 1
ATOM 1962 O O . HIS A 1 252 ? -16.634 3.680 2.706 1.00 89.94 252 HIS A O 1
ATOM 1968 N N . PRO A 1 253 ? -18.557 2.517 2.590 1.00 90.31 253 PRO A N 1
ATOM 1969 C CA . PRO A 1 253 ? -18.121 1.672 1.473 1.00 90.31 253 PRO A CA 1
ATOM 1970 C C . PRO A 1 253 ? -17.607 2.431 0.246 1.00 90.31 253 PRO A C 1
ATOM 1972 O O . PRO A 1 253 ? -16.742 1.919 -0.465 1.00 90.31 253 PRO A O 1
ATOM 1975 N N . THR A 1 254 ? -18.077 3.662 0.016 1.00 87.06 254 THR A N 1
ATOM 1976 C CA . THR A 1 254 ? -17.602 4.508 -1.095 1.00 87.06 254 THR A CA 1
ATOM 1977 C C . THR A 1 254 ? -16.095 4.749 -1.041 1.00 87.06 254 THR A C 1
ATOM 1979 O O . THR A 1 254 ? -15.463 4.757 -2.092 1.00 87.06 254 THR A O 1
ATOM 1982 N N . MET A 1 255 ? -15.484 4.816 0.149 1.00 85.00 255 MET A N 1
ATOM 1983 C CA . MET A 1 255 ? -14.029 4.980 0.320 1.00 85.00 255 MET A CA 1
ATOM 1984 C C . MET A 1 255 ? -13.208 3.786 -0.203 1.00 85.00 255 MET A C 1
ATOM 1986 O O . MET A 1 255 ? -11.984 3.863 -0.315 1.00 85.00 255 MET A O 1
ATOM 1990 N N . PHE A 1 256 ? -13.856 2.667 -0.532 1.00 86.81 256 PHE A N 1
ATOM 1991 C CA . PHE A 1 256 ? -13.223 1.451 -1.053 1.00 86.81 256 PHE A CA 1
ATOM 1992 C C . PHE A 1 256 ? -13.549 1.191 -2.528 1.00 86.81 256 PHE A C 1
ATOM 1994 O O . PHE A 1 256 ? -13.052 0.222 -3.101 1.00 86.81 256 PHE A O 1
ATOM 2001 N N . THR A 1 257 ? -14.351 2.057 -3.150 1.00 83.06 257 THR A N 1
ATOM 2002 C CA . THR A 1 257 ? -14.660 1.991 -4.584 1.00 83.06 257 THR A CA 1
ATOM 2003 C C . THR A 1 257 ? -13.461 2.409 -5.431 1.00 83.06 257 THR A C 1
ATOM 2005 O O . THR A 1 257 ? -12.459 2.909 -4.915 1.00 83.06 257 THR A O 1
ATOM 2008 N N . GLU A 1 258 ? -13.529 2.168 -6.739 1.00 74.56 258 GLU A N 1
ATOM 2009 C CA . GLU A 1 258 ? -12.473 2.582 -7.669 1.00 74.56 258 GLU A CA 1
ATOM 2010 C C . GLU A 1 258 ? -12.468 4.094 -7.921 1.00 74.56 258 GLU A C 1
ATOM 2012 O O . GLU A 1 258 ? -11.401 4.654 -8.135 1.00 74.56 258 GLU A O 1
ATOM 2017 N N . GLU A 1 259 ? -13.615 4.764 -7.796 1.00 70.50 259 GLU A N 1
ATOM 2018 C CA . GLU A 1 259 ? -13.755 6.218 -7.983 1.00 70.50 259 GLU A CA 1
ATOM 2019 C C . GLU A 1 259 ? -12.963 7.027 -6.948 1.00 70.50 259 GLU A C 1
ATOM 2021 O O . GLU A 1 259 ? -12.397 8.068 -7.264 1.00 70.50 259 GLU A O 1
ATOM 2026 N N . MET A 1 260 ? -12.873 6.521 -5.715 1.00 68.19 260 MET A N 1
ATOM 2027 C CA . MET A 1 260 ? -12.106 7.150 -4.632 1.00 68.19 260 MET A CA 1
ATOM 2028 C C . MET A 1 260 ? -10.611 6.802 -4.675 1.00 68.19 260 MET A C 1
ATOM 2030 O O . MET A 1 260 ? -9.874 7.104 -3.736 1.00 68.19 260 MET A O 1
ATOM 2034 N N . GLN A 1 261 ? -10.141 6.120 -5.724 1.00 71.56 261 GLN A N 1
ATOM 2035 C CA . GLN A 1 261 ? -8.735 5.757 -5.878 1.00 71.56 261 GLN A CA 1
ATOM 2036 C C . GLN A 1 261 ? -8.058 6.691 -6.870 1.00 71.56 261 GLN A C 1
ATOM 2038 O O . GLN A 1 261 ? -8.438 6.774 -8.032 1.00 71.56 261 GLN A O 1
ATOM 2043 N N . SER A 1 262 ? -7.000 7.354 -6.418 1.00 77.69 262 SER A N 1
ATOM 2044 C CA . SER A 1 262 ? -6.127 8.128 -7.292 1.00 77.69 262 SER A CA 1
ATOM 2045 C C . SER A 1 262 ? -5.155 7.231 -8.056 1.00 77.69 262 SER A C 1
ATOM 2047 O O . SER A 1 262 ? -4.930 6.066 -7.709 1.00 77.69 262 SER A O 1
ATOM 2049 N N . LEU A 1 263 ? -4.563 7.801 -9.108 1.00 82.19 263 LEU A N 1
ATOM 2050 C CA . LEU A 1 263 ? -3.418 7.208 -9.797 1.00 82.19 263 LEU A CA 1
ATOM 2051 C C . LEU A 1 263 ? -2.197 7.143 -8.871 1.00 82.19 263 LEU A C 1
ATOM 2053 O O . LEU A 1 263 ? -1.514 6.121 -8.842 1.00 82.19 263 LEU A O 1
ATOM 2057 N N . ASP A 1 264 ? -1.970 8.195 -8.088 1.00 84.38 264 ASP A N 1
ATOM 2058 C CA . ASP A 1 264 ? -0.922 8.237 -7.070 1.00 84.38 264 ASP A CA 1
ATOM 2059 C C . ASP A 1 264 ? -1.367 7.504 -5.794 1.00 84.38 264 ASP A C 1
ATOM 2061 O O . ASP A 1 264 ? -2.561 7.280 -5.572 1.00 84.38 264 ASP A O 1
ATOM 2065 N N . PHE A 1 265 ? -0.417 7.130 -4.936 1.00 82.94 265 PHE A N 1
ATOM 2066 C CA . PHE A 1 265 ? -0.726 6.535 -3.635 1.00 82.94 265 PHE A CA 1
ATOM 2067 C C . PHE A 1 265 ? -1.372 7.576 -2.708 1.00 82.94 265 PHE A C 1
ATOM 2069 O O . PHE A 1 265 ? -0.811 8.646 -2.477 1.00 82.94 265 PHE A O 1
ATOM 2076 N N . SER A 1 266 ? -2.548 7.256 -2.171 1.00 87.06 266 SER A N 1
ATOM 2077 C CA . SER A 1 266 ? -3.383 8.181 -1.395 1.00 87.06 266 SER A CA 1
ATOM 2078 C C . SER A 1 266 ? -3.494 7.815 0.082 1.00 87.06 266 SER A C 1
ATOM 2080 O O . SER A 1 266 ? -3.155 6.712 0.516 1.00 87.06 266 SER A O 1
ATOM 2082 N N . PHE A 1 267 ? -4.090 8.724 0.855 1.00 86.12 267 PHE A N 1
ATOM 2083 C CA . PHE A 1 267 ? -4.501 8.448 2.230 1.00 86.12 267 PHE A CA 1
ATOM 2084 C C . PHE A 1 267 ? -5.455 7.242 2.334 1.00 86.12 267 PHE A C 1
ATOM 2086 O O . PHE A 1 267 ? -5.337 6.450 3.264 1.00 86.12 267 PHE A O 1
ATOM 2093 N N . TYR A 1 268 ? -6.344 7.024 1.358 1.00 88.44 268 TYR A N 1
ATOM 2094 C CA . TYR A 1 268 ? -7.229 5.852 1.356 1.00 88.44 268 TYR A CA 1
ATOM 2095 C C . TYR A 1 268 ? -6.467 4.535 1.184 1.00 88.44 268 TYR A C 1
ATOM 2097 O O . TYR A 1 268 ? -6.844 3.520 1.772 1.00 88.44 268 TYR A O 1
ATOM 2105 N N . ASP A 1 269 ? -5.383 4.534 0.403 1.00 91.62 269 ASP A N 1
ATOM 2106 C CA . ASP A 1 269 ? -4.509 3.366 0.290 1.00 91.62 269 ASP A CA 1
ATOM 2107 C C . ASP A 1 269 ? -3.800 3.099 1.624 1.00 91.62 269 ASP A C 1
ATOM 2109 O O . ASP A 1 269 ? -3.753 1.952 2.071 1.00 91.62 269 ASP A O 1
ATOM 2113 N N . LEU A 1 270 ? -3.334 4.155 2.304 1.00 90.88 270 LEU A N 1
ATOM 2114 C CA . LEU A 1 270 ? -2.739 4.055 3.639 1.00 90.88 270 LEU A CA 1
ATOM 2115 C C . LEU A 1 270 ? -3.729 3.475 4.659 1.00 90.88 270 LEU A C 1
ATOM 2117 O O . LEU A 1 270 ? -3.383 2.549 5.389 1.00 90.88 270 LEU A O 1
ATOM 2121 N N . M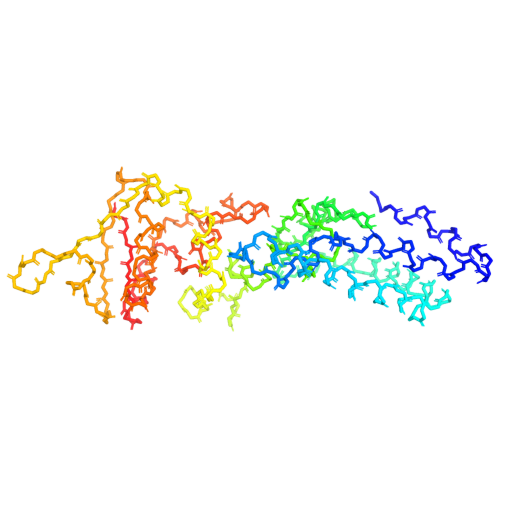ET A 1 271 ? -4.979 3.945 4.666 1.00 91.44 271 MET A N 1
ATOM 2122 C CA . MET A 1 271 ? -6.025 3.389 5.528 1.00 91.44 271 MET A CA 1
ATOM 2123 C C . MET A 1 271 ? -6.181 1.876 5.315 1.00 91.44 271 MET A C 1
ATOM 2125 O O . MET A 1 271 ? -6.229 1.123 6.286 1.00 91.44 271 MET A O 1
ATOM 2129 N N . ARG A 1 272 ? -6.203 1.403 4.061 1.00 93.25 272 ARG A N 1
ATOM 2130 C CA . ARG A 1 272 ? -6.293 -0.036 3.741 1.00 93.25 272 ARG A CA 1
ATOM 2131 C C . ARG A 1 272 ? -5.048 -0.810 4.175 1.00 93.25 272 ARG A C 1
ATOM 2133 O O . ARG A 1 272 ? -5.182 -1.905 4.716 1.00 93.25 272 ARG A O 1
ATOM 2140 N N . VAL A 1 273 ? -3.852 -0.241 4.001 1.00 95.00 273 VAL A N 1
ATOM 2141 C CA . VAL A 1 273 ? -2.583 -0.823 4.490 1.00 95.00 273 VAL A CA 1
ATOM 2142 C C . VAL A 1 273 ? -2.616 -1.029 6.007 1.00 95.00 273 VAL A C 1
ATOM 2144 O O . VAL A 1 273 ? -2.123 -2.048 6.493 1.00 95.00 273 VAL A O 1
ATOM 2147 N N . PHE A 1 274 ? -3.251 -0.110 6.736 1.00 94.94 274 PHE A N 1
ATOM 2148 C CA . PHE A 1 274 ? -3.474 -0.183 8.184 1.00 94.94 274 PHE A CA 1
ATOM 2149 C C . PHE A 1 274 ? -4.756 -0.939 8.572 1.00 94.94 274 PHE A C 1
ATOM 2151 O O . PHE A 1 274 ? -5.134 -0.993 9.739 1.00 94.94 274 PHE A O 1
ATOM 2158 N N . GLY A 1 275 ? -5.405 -1.599 7.611 1.00 94.50 275 GLY A N 1
ATOM 2159 C CA . GLY A 1 275 ? -6.483 -2.544 7.868 1.00 94.50 275 GLY A CA 1
ATOM 2160 C C . GLY A 1 275 ? -7.881 -1.943 7.903 1.00 94.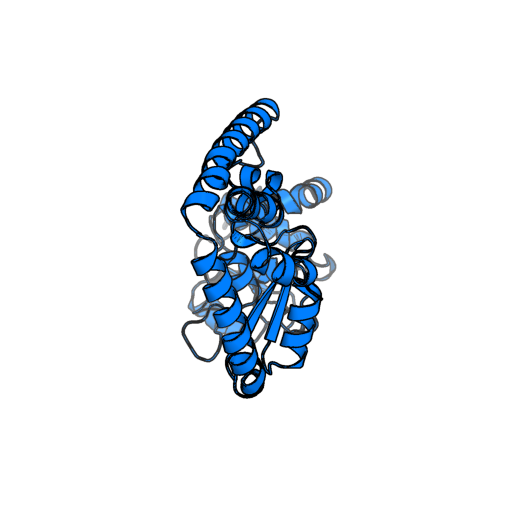50 275 GLY A C 1
ATOM 2161 O O . GLY A 1 275 ? -8.804 -2.625 8.352 1.00 94.50 275 GLY A O 1
ATOM 2162 N N . ALA A 1 276 ? -8.070 -0.716 7.422 1.00 94.62 276 ALA A N 1
ATOM 2163 C CA . ALA A 1 276 ? -9.407 -0.178 7.228 1.00 94.62 276 ALA A CA 1
ATOM 2164 C C . ALA A 1 276 ? -10.205 -1.014 6.216 1.00 94.62 276 ALA A C 1
ATOM 2166 O O . ALA A 1 276 ? -9.655 -1.543 5.246 1.00 94.62 276 ALA A O 1
ATOM 2167 N N . LEU A 1 277 ? -11.511 -1.124 6.441 1.00 95.25 277 LEU A N 1
ATOM 2168 C CA . LEU A 1 277 ? -12.414 -1.952 5.645 1.00 95.25 277 LEU A CA 1
ATOM 2169 C C . LEU A 1 277 ? -13.830 -1.348 5.589 1.00 95.25 277 LEU A C 1
ATOM 2171 O O . LEU A 1 277 ? -14.186 -0.545 6.457 1.00 95.25 277 LEU A O 1
ATOM 2175 N N . PRO A 1 278 ? -14.655 -1.698 4.583 1.00 95.06 278 PRO A N 1
ATOM 2176 C CA . PRO A 1 278 ? -15.996 -1.140 4.462 1.00 95.06 278 PRO A CA 1
ATOM 2177 C C . PRO A 1 278 ? -16.894 -1.598 5.614 1.00 95.06 278 PRO A C 1
ATOM 2179 O O . PRO A 1 278 ? -16.916 -2.784 5.969 1.00 95.06 278 PRO A O 1
ATOM 2182 N N . VAL A 1 279 ? -17.672 -0.666 6.163 1.00 93.94 279 VAL A N 1
ATOM 2183 C CA . VAL A 1 279 ? -18.652 -0.945 7.212 1.00 93.94 279 VAL A CA 1
ATOM 2184 C C . VAL A 1 279 ? -19.790 -1.801 6.651 1.00 93.94 279 VAL A C 1
ATOM 2186 O O . VAL A 1 279 ? -20.545 -1.396 5.772 1.00 93.94 279 VAL A O 1
ATOM 2189 N N . THR A 1 280 ? -19.882 -3.036 7.140 1.00 94.19 280 THR A N 1
ATOM 2190 C CA . THR A 1 280 ? -20.990 -3.965 6.884 1.00 94.19 280 THR A CA 1
ATOM 2191 C C . THR A 1 280 ? -21.198 -4.826 8.125 1.00 94.19 280 THR A C 1
ATOM 2193 O O . THR A 1 280 ? -20.242 -5.083 8.862 1.00 94.19 280 THR A O 1
ATOM 2196 N N . ALA A 1 281 ? -22.416 -5.333 8.338 1.00 93.69 281 ALA A N 1
ATOM 2197 C CA . ALA A 1 281 ? -22.697 -6.243 9.451 1.00 93.69 281 ALA A CA 1
ATOM 2198 C C . ALA A 1 281 ? -21.773 -7.477 9.439 1.00 93.69 281 ALA A C 1
ATOM 2200 O O . ALA A 1 281 ? -21.242 -7.865 10.477 1.00 93.69 281 ALA A O 1
ATOM 2201 N N . SER A 1 282 ? -21.506 -8.051 8.256 1.00 95.00 282 SER A N 1
ATOM 2202 C CA . SER A 1 282 ? -20.612 -9.209 8.139 1.00 95.00 282 SER A CA 1
ATOM 2203 C C . SER A 1 282 ? -19.167 -8.875 8.506 1.00 95.00 282 SER A C 1
ATOM 2205 O O . SER A 1 282 ? -18.524 -9.690 9.163 1.00 95.00 282 SER A O 1
ATOM 2207 N N . ASN A 1 283 ? -18.643 -7.722 8.083 1.00 95.94 283 ASN A N 1
ATOM 2208 C CA . ASN A 1 283 ? -17.269 -7.337 8.404 1.00 95.94 283 ASN A CA 1
ATOM 2209 C C . ASN A 1 283 ? -17.116 -7.037 9.893 1.00 95.94 283 ASN A C 1
ATOM 2211 O O . ASN A 1 283 ? -16.172 -7.521 10.508 1.00 95.94 283 ASN A O 1
ATOM 2215 N N . LEU A 1 284 ? -18.069 -6.307 10.478 1.00 95.38 284 LEU A N 1
ATOM 2216 C CA . LEU A 1 284 ? -18.063 -5.993 11.904 1.00 95.38 284 LEU A CA 1
ATOM 2217 C C . LEU A 1 284 ? -18.099 -7.269 12.757 1.00 95.38 284 LEU A C 1
ATOM 2219 O O . LEU A 1 284 ? -17.282 -7.433 13.660 1.00 95.38 284 LEU A O 1
ATOM 2223 N N . PHE A 1 285 ? -18.974 -8.218 12.409 1.00 96.00 285 PHE A N 1
ATOM 2224 C CA . PHE A 1 285 ? -19.031 -9.518 13.075 1.00 96.00 285 PHE A CA 1
ATOM 2225 C C . PHE A 1 285 ? -17.707 -10.286 12.962 1.00 96.00 285 PHE A C 1
ATOM 2227 O O . PHE A 1 285 ? -17.198 -10.787 13.963 1.00 96.00 285 PHE A O 1
ATOM 2234 N N . LYS A 1 286 ? -17.118 -10.356 11.759 1.00 97.06 286 LYS A N 1
ATOM 2235 C CA . LYS A 1 286 ? -15.837 -11.047 11.542 1.00 97.06 286 LYS A CA 1
ATOM 2236 C C . LYS A 1 286 ? -14.703 -10.432 12.370 1.00 97.06 286 LYS A C 1
ATOM 2238 O O . LYS A 1 286 ? -13.936 -11.190 12.949 1.00 97.06 286 LYS A O 1
ATOM 2243 N N . LEU A 1 287 ? -14.618 -9.101 12.461 1.00 97.19 287 LEU A N 1
ATOM 2244 C CA . LEU A 1 287 ? -13.602 -8.410 13.270 1.00 97.19 287 LEU A CA 1
ATOM 2245 C C . LEU A 1 287 ? -13.723 -8.746 14.761 1.00 97.19 287 LEU A C 1
ATOM 2247 O O . LEU A 1 287 ? -12.722 -9.022 15.423 1.00 97.19 287 LEU A O 1
ATOM 2251 N N . PHE A 1 288 ? -14.944 -8.745 15.299 1.00 96.62 288 PHE A N 1
ATOM 2252 C CA . PHE A 1 288 ? -15.157 -9.101 16.701 1.00 96.62 288 PHE A CA 1
ATOM 2253 C C . PHE A 1 288 ? -14.897 -10.583 16.967 1.00 96.62 288 PHE A C 1
ATOM 2255 O O . PHE A 1 288 ? -14.295 -10.918 17.986 1.00 96.62 288 PHE A O 1
ATOM 2262 N N . ALA A 1 289 ? -15.256 -11.463 16.029 1.00 97.19 289 ALA A N 1
ATOM 2263 C CA . ALA A 1 289 ? -14.924 -12.883 16.109 1.00 97.19 289 ALA A CA 1
ATOM 2264 C C . ALA A 1 289 ? -13.402 -13.126 16.135 1.00 97.19 289 ALA A C 1
ATOM 2266 O O . ALA A 1 289 ? -12.942 -14.067 16.777 1.00 97.19 289 ALA A O 1
ATOM 2267 N N . THR A 1 290 ? -12.611 -12.257 15.497 1.00 96.00 290 THR A N 1
ATOM 2268 C CA . THR A 1 290 ? -11.140 -12.275 15.557 1.00 96.00 290 THR A CA 1
ATOM 2269 C C . THR A 1 290 ? -10.556 -11.446 16.705 1.00 96.00 290 THR A C 1
ATOM 2271 O O . THR A 1 290 ? -9.364 -11.149 16.683 1.00 96.00 290 THR A O 1
ATOM 2274 N N . LYS A 1 291 ? -11.368 -11.057 17.703 1.00 96.75 291 LYS A N 1
ATOM 2275 C CA . LYS A 1 291 ? -10.958 -10.258 18.873 1.00 96.75 291 LYS A CA 1
ATOM 2276 C C . LYS A 1 291 ? -10.245 -8.945 18.514 1.00 96.75 291 LYS A C 1
ATOM 2278 O O . LYS A 1 291 ? -9.340 -8.514 19.220 1.00 96.75 291 LYS A O 1
ATOM 2283 N N . SER A 1 292 ? -10.618 -8.308 17.405 1.00 97.06 292 SER A N 1
ATOM 2284 C CA . SER A 1 292 ? -9.982 -7.061 16.966 1.00 97.06 292 SER A CA 1
ATOM 2285 C C . SER A 1 292 ? -10.480 -5.841 17.747 1.00 97.06 292 SER A C 1
ATOM 2287 O O . SER A 1 292 ? -11.632 -5.795 18.186 1.00 97.06 292 SER A O 1
ATOM 2289 N N . HIS A 1 293 ? -9.628 -4.820 17.854 1.00 97.88 293 HIS A N 1
ATOM 2290 C CA . HIS A 1 293 ? -10.027 -3.467 18.244 1.00 97.88 293 HIS A CA 1
ATOM 2291 C C . HIS A 1 293 ? -10.579 -2.759 17.011 1.00 97.88 293 HIS A C 1
ATOM 2293 O O . HIS A 1 293 ? -9.868 -2.590 16.021 1.00 97.88 293 HIS A O 1
ATOM 2299 N N . VAL A 1 294 ? -11.852 -2.384 17.044 1.00 97.38 294 VAL A N 1
ATOM 2300 C CA . VAL A 1 294 ? -12.578 -1.817 15.905 1.00 97.38 294 VAL A CA 1
ATOM 2301 C C . VAL A 1 294 ? -12.886 -0.356 16.178 1.00 97.38 294 VAL A C 1
ATOM 2303 O O . VAL A 1 294 ? -13.421 -0.040 17.234 1.00 97.38 294 VAL A O 1
ATOM 2306 N N . LEU A 1 295 ? -12.586 0.522 15.224 1.00 96.12 295 LEU A N 1
ATOM 2307 C CA . LEU A 1 295 ? -12.984 1.927 15.264 1.00 96.12 295 LEU A CA 1
ATOM 2308 C C . LEU A 1 295 ? -14.159 2.155 14.319 1.00 96.12 295 LEU A C 1
ATOM 2310 O O . LEU A 1 295 ? -14.014 2.004 13.106 1.00 96.12 295 LEU A O 1
ATOM 2314 N N . LEU A 1 296 ? -15.307 2.516 14.885 1.00 93.88 296 LEU A N 1
ATOM 2315 C CA . LEU A 1 296 ? -16.546 2.811 14.174 1.00 93.88 296 LEU A CA 1
ATOM 2316 C C . LEU A 1 296 ? -16.900 4.285 14.337 1.00 93.88 296 LEU A C 1
ATOM 2318 O O . LEU A 1 296 ? -16.805 4.826 15.434 1.00 93.88 296 LEU A O 1
ATOM 2322 N N . TYR A 1 297 ? -17.387 4.894 13.265 1.00 89.00 297 TYR A N 1
ATOM 2323 C CA . TYR A 1 297 ? -17.982 6.221 13.300 1.00 89.00 297 TYR A CA 1
ATOM 2324 C C . TYR A 1 297 ? -19.500 6.104 13.079 1.00 89.00 297 TYR A C 1
ATOM 2326 O O . TYR A 1 297 ? -19.891 5.625 12.010 1.00 89.00 297 TYR A O 1
ATOM 2334 N N . PRO A 1 298 ? -20.338 6.468 14.068 1.00 81.50 298 PRO A N 1
ATOM 2335 C CA . PRO A 1 298 ? -21.788 6.255 14.040 1.00 81.50 298 PRO A CA 1
ATOM 2336 C C . PRO A 1 298 ? -22.547 7.221 13.127 1.00 81.50 298 PRO A C 1
ATOM 2338 O O . PRO A 1 298 ? -22.254 8.429 13.163 1.00 81.50 298 PRO A O 1
#

Foldseek 3Di:
DFPCPVVLVVLVVDDQVCLLCVLLVVVVLQKDLQQLQCAPPDPPDDPVVSVVSSVVSSVVVVVVSNVSSVVAHSVNVNVVVVVCVVVVVVCVVCLQVDPDAEEQEFEQARNGDPRVVVLVVSVVSHDRYDAAYHNHIYNNRVSGPPDDPVLVCQLLQVQDPDPDRDLQPRADAADPVLLVVLCVVCVVLCVVCVDWDWAAAPVRDIDTACPRPDLWFDAEAEDECVCVCSCVSVVQNRCCVVRVAQEEEADACVLNDPVVDDSHDDPSSSSSNSRYDHDDPVNVVVCRVVRHHYYYYD

Sequence (298 aa):
RSQLQPLLPLLEDLPDGLHKTVPYLLSFLLGDPMKMAMVTIESRLPPALVLEQLSGNLAALLPRFSGLVDIIPKDTLLWKLKLLKSAAAYANSRLHAVTAEVLVLASGKDNMLPSGDEAQRLSSSLRNCKIRYFKDNGHTILLEAGINLLTVIKGTSKYRHSRRHDFIKDFLPPSISEFKQAQEGNGWFRFVSSPVMFSTLEDGKIVRGLAGIPNEGPVLLVGYHMLLGLELVPLVEEFLREKNVLVRGVAHPTMFTEEMQSLDFSFYDLMRVFGALPVTASNLFKLFATKSHVLLYP

InterPro domains:
  IPR029058 Alpha/Beta hydrolase fold [G3DSA:3.40.50.1820] (6-149)
  IPR029058 Alpha/Beta hydrolase fold [SSF53474] (59-145)

Secondary structure (DSSP, 8-state):
--TTTTHHHHHHHS-TTTGGGHHHHHHTTS--HHHHHTTTS-TTS-HHHHHHHHHHHHHHHHHHHHHHHHHS-HHHHHHHHHHHHHHHHHHHHHGGG--S-EEEEEESS-SSS-HHHHHHHHHHH-TTEEEEEETT--S-GGGSTT--HHHHHHHTT---SSSS--TTTT--PPPHHHHHHHHHHTHHHHHHH----EEE-TTS-EEESSTTS-SSS-EEEE--GGGTTTTHHHHHHHHHHHH---EEEEE-GGGGSSTT--SS--HHHHHHHTT-EE--HHHHHHHHHTT-EEEE--

Radius of gyration: 24.46 Å; chains: 1; bounding box: 56×37×78 Å

pLDDT: mean 87.02, std 9.78, range [58.56, 98.06]

Organism: Davidia involucrata (NCBI:txid16924)